Protein AF-A0A9P0AZZ6-F1 (afdb_monomer_lite)

Sequence (228 aa):
MTNKKIAKKKPLPCAICDKTLGKTKVKLQCLNCKKWAHKECTGAQSNWTCADCEKEVSTTEDDTDSENEAEDSSSSEPEATPKHKKSPRTHTKITLNDVMKKLEKIETKHDELLKKFQGILEENTKLRDEIKNLKTKQQKLEKQTVNSITESNKTKQEKLSNNIIVQGLENVNSTDYKKLITKIGDECNFRITESDIKEVHNIGKDASKMQLKVQFSTTEAKEFKGPD

Secondary structure (DSSP, 8-state):
--------PPPPBPTTT--B--TTS-EEE-TTT--EEETTTTTT-SS---HHHHHTTTTS-----------------------------------HHHHHHHHHHHHHHHHHHHHHHHHHHHHHHHHHHHHHHHHHHHHHHHHHHHHHHHHHHHHHHHHHTTEEEEEEE-----S-HHHHHHHHHHHTT----TTTEEEEEE----TTSEEEEEEES-SGGGS-----

pLDDT: mean 83.41, std 16.79, range [42.41, 98.56]

InterPro domains:
  IPR002219 Protein kinase C-like, phorbol ester/diacylglycerol-binding domain [PS50081] (1-50)
  IPR011011 Zinc finger, FYVE/PHD-type [SSF57903] (12-57)
  IPR013083 Zinc finger, RING/FYVE/PHD-type [G3DSA:3.30.40.10] (1-61)

Foldseek 3Di:
DDDPPDPDDDFAAAPQPRHGDDPPFDWDAAPPPRGIHGCVRQVVDPHDHDPVRVVVVPPPDDDDDDDDDDDDDDDDDDDDDDPPPPDPPDPPPCDPVNVVVVVVVVVVVVVVVVVVVVVVVVVVVVVVVVVVVVVVVVVVVVVVVVVVVVVVVVVVVVQCLQKDKDKQDAPDPDPCVLVVVCVVCVVVQQRADSQQWPDWDFPDPDNGMTIIITGGPDNCSPDRPDDD

Structure (mmCIF, N/CA/C/O backbone):
data_AF-A0A9P0AZZ6-F1
#
_entry.id   AF-A0A9P0AZZ6-F1
#
loop_
_atom_site.group_PDB
_atom_site.id
_atom_site.type_symbol
_atom_site.label_atom_id
_atom_site.label_alt_id
_atom_site.label_comp_id
_atom_site.label_asym_id
_atom_site.label_entity_id
_atom_site.label_seq_id
_atom_site.pdbx_PDB_ins_code
_atom_site.Cartn_x
_atom_site.Cartn_y
_atom_site.Cartn_z
_atom_site.occupancy
_atom_site.B_iso_or_equiv
_atom_site.auth_seq_id
_atom_site.auth_comp_id
_atom_site.auth_asym_id
_atom_site.auth_atom_id
_atom_site.pdbx_PDB_model_num
ATOM 1 N N . MET A 1 1 ? -23.213 37.259 4.413 1.00 42.91 1 MET A N 1
ATOM 2 C CA . MET A 1 1 ? -23.537 36.062 3.604 1.00 4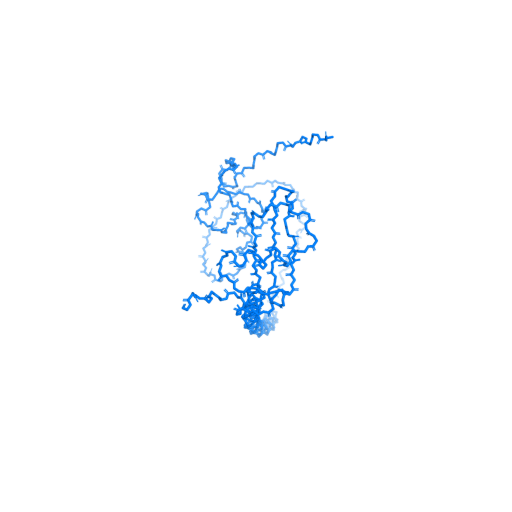2.91 1 MET A CA 1
ATOM 3 C C . MET A 1 1 ? -23.351 36.402 2.131 1.00 42.91 1 MET A C 1
ATOM 5 O O . MET A 1 1 ? -24.195 37.067 1.548 1.00 42.91 1 MET A O 1
ATOM 9 N N . THR A 1 2 ? -22.206 36.060 1.543 1.00 44.66 2 THR A N 1
ATOM 10 C CA . THR A 1 2 ? -21.890 36.376 0.142 1.00 44.66 2 THR A CA 1
ATOM 11 C C . THR A 1 2 ? -22.402 35.263 -0.775 1.00 44.66 2 THR A C 1
ATOM 13 O O . THR A 1 2 ? -21.857 34.162 -0.808 1.00 44.66 2 THR A O 1
ATOM 16 N N . ASN A 1 3 ? -23.465 35.552 -1.533 1.00 44.31 3 ASN A N 1
ATOM 17 C CA . ASN A 1 3 ? -23.987 34.677 -2.586 1.00 44.31 3 ASN A CA 1
ATOM 18 C C . ASN A 1 3 ? -22.959 34.561 -3.721 1.00 44.31 3 ASN A C 1
ATOM 20 O O . ASN A 1 3 ? -22.906 35.390 -4.632 1.00 44.31 3 ASN A O 1
ATOM 24 N N . LYS A 1 4 ? -22.117 33.525 -3.667 1.00 61.78 4 LYS A N 1
ATOM 25 C CA . LYS A 1 4 ? -21.191 33.178 -4.750 1.00 61.78 4 LYS A CA 1
ATOM 26 C C . LYS A 1 4 ? -22.010 32.717 -5.961 1.00 61.78 4 LYS A C 1
ATOM 28 O O . LYS A 1 4 ? -22.515 31.598 -5.989 1.00 61.78 4 LYS A O 1
ATOM 33 N N . LYS A 1 5 ? -22.143 33.582 -6.973 1.00 61.59 5 LYS A N 1
ATOM 34 C CA . LYS A 1 5 ? -22.674 33.217 -8.296 1.00 61.59 5 LYS A CA 1
ATOM 35 C C . LYS A 1 5 ? -21.774 32.131 -8.893 1.00 61.59 5 LYS A C 1
ATOM 37 O O . LYS A 1 5 ? -20.659 32.409 -9.325 1.00 61.59 5 LYS A O 1
ATOM 42 N N . ILE A 1 6 ? -22.243 30.886 -8.896 1.00 67.56 6 ILE A N 1
ATOM 43 C CA . ILE A 1 6 ? -21.543 29.774 -9.543 1.00 67.56 6 ILE A CA 1
ATOM 44 C C . ILE A 1 6 ? -21.665 29.985 -11.054 1.00 67.56 6 ILE A C 1
ATOM 46 O O . ILE A 1 6 ? -22.752 29.868 -11.622 1.00 67.56 6 ILE A O 1
ATOM 50 N N . ALA A 1 7 ? -20.553 30.325 -11.707 1.00 72.12 7 ALA A N 1
ATOM 51 C CA . ALA A 1 7 ? -20.493 30.435 -13.158 1.00 72.12 7 ALA A CA 1
ATOM 52 C C . ALA A 1 7 ? -20.929 29.103 -13.795 1.00 72.12 7 ALA A C 1
ATOM 54 O O . ALA A 1 7 ? -20.373 28.042 -13.494 1.00 72.12 7 ALA A O 1
ATOM 55 N N . LYS A 1 8 ? -21.941 29.150 -14.671 1.00 74.12 8 LYS A N 1
ATOM 56 C CA . LYS A 1 8 ? -22.404 27.984 -15.434 1.00 74.12 8 LYS A CA 1
ATOM 57 C C . LYS A 1 8 ? -21.272 27.540 -16.367 1.00 74.12 8 LYS A C 1
ATOM 59 O O . LYS A 1 8 ? -21.046 28.158 -17.403 1.00 74.12 8 LYS A O 1
ATOM 64 N N . LYS A 1 9 ? -20.540 26.487 -15.989 1.00 78.62 9 LYS A N 1
ATOM 65 C CA . LYS A 1 9 ? -19.526 25.869 -16.856 1.00 78.62 9 LYS A CA 1
ATOM 66 C C . LYS A 1 9 ? -20.202 25.383 -18.141 1.00 78.62 9 LYS A C 1
ATOM 68 O O . LYS A 1 9 ? -21.191 24.651 -18.070 1.00 78.62 9 LYS A O 1
ATOM 73 N N . LYS A 1 10 ? -19.679 25.811 -19.294 1.00 81.31 10 LYS A N 1
ATOM 74 C CA . LYS A 1 10 ? -20.139 25.347 -20.609 1.00 81.31 10 LYS A CA 1
ATOM 75 C C . LYS A 1 10 ? -19.936 23.824 -20.711 1.00 81.31 10 LYS A C 1
ATOM 77 O O . LYS A 1 10 ? -18.932 23.325 -20.195 1.00 81.31 10 LYS A O 1
ATOM 82 N N . PRO A 1 11 ? -20.880 23.080 -21.311 1.00 84.56 11 PRO A N 1
ATOM 83 C CA . PRO A 1 11 ? -20.727 21.643 -21.504 1.00 84.56 11 PRO A CA 1
ATOM 84 C C . PRO A 1 11 ? -19.530 21.360 -22.421 1.00 84.56 11 PRO A C 1
ATOM 86 O O . PRO A 1 11 ? -19.336 22.047 -23.419 1.00 84.56 11 PRO A O 1
ATOM 89 N N . LEU A 1 12 ? -18.724 20.362 -22.056 1.00 90.00 12 LEU A N 1
ATOM 90 C CA . LEU A 1 12 ? -17.554 19.943 -22.832 1.00 90.00 12 LEU A CA 1
ATOM 91 C C . LEU A 1 12 ? -17.997 19.031 -23.993 1.00 90.00 12 LEU A C 1
ATOM 93 O O . LEU A 1 12 ? -18.837 18.156 -23.755 1.00 90.00 12 LEU A O 1
ATOM 97 N N . PRO A 1 13 ? -17.469 19.201 -25.218 1.00 94.31 13 PRO A N 1
ATOM 98 C CA . PRO A 1 13 ? -17.736 18.292 -26.331 1.00 94.31 13 PRO A CA 1
ATOM 99 C C . PRO A 1 13 ? -16.951 16.978 -26.184 1.00 94.31 13 PRO A C 1
ATOM 101 O O . PRO A 1 13 ? -15.896 16.936 -25.548 1.00 94.31 13 PRO A O 1
ATOM 104 N N . CYS A 1 14 ? -17.481 15.897 -26.755 1.00 94.00 14 CYS A N 1
ATOM 105 C CA . CYS A 1 14 ? -16.785 14.621 -26.883 1.00 94.00 14 CYS A CA 1
ATOM 106 C C . CYS A 1 14 ? -15.769 14.687 -28.023 1.00 94.00 14 CYS A C 1
ATOM 108 O O . CYS A 1 14 ? -16.136 15.009 -29.141 1.00 94.00 14 CYS A O 1
ATOM 110 N N . ALA A 1 15 ? -14.530 14.275 -27.769 1.00 93.31 15 ALA A N 1
ATOM 111 C CA . ALA A 1 15 ? -13.453 14.297 -28.762 1.00 93.31 15 ALA A CA 1
ATOM 112 C C . ALA A 1 15 ? -13.574 13.272 -29.915 1.00 93.31 15 ALA A C 1
ATOM 114 O O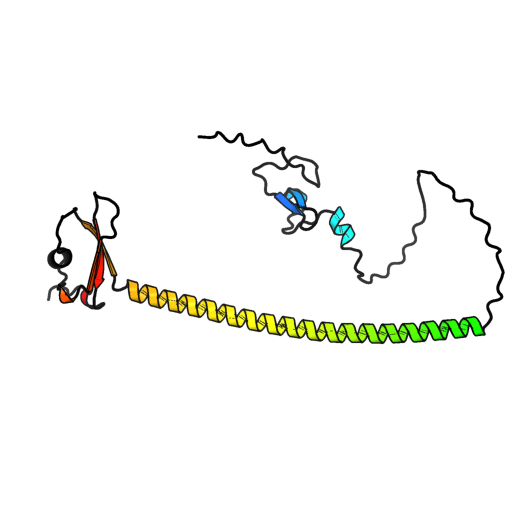 . ALA A 1 15 ? -12.667 13.203 -30.734 1.00 93.31 15 ALA A O 1
ATOM 115 N N . ILE A 1 16 ? -14.630 12.446 -29.947 1.00 92.88 16 ILE A N 1
ATOM 116 C CA . ILE A 1 16 ? -14.841 11.405 -30.975 1.00 92.88 16 ILE A CA 1
ATOM 117 C C . ILE A 1 16 ? -16.060 11.723 -31.846 1.00 92.88 16 ILE A C 1
ATOM 119 O O . ILE A 1 16 ? -16.018 11.539 -33.054 1.00 92.88 16 ILE A O 1
ATOM 123 N N . CYS A 1 17 ? -17.163 12.173 -31.238 1.00 94.12 17 CYS A N 1
ATOM 124 C CA . CYS A 1 17 ? -18.423 12.407 -31.951 1.00 94.12 17 CYS A CA 1
ATOM 125 C C . CYS A 1 17 ? -18.927 13.855 -31.879 1.00 94.12 17 CYS A C 1
ATOM 127 O O . CYS A 1 17 ? -20.057 14.112 -32.291 1.00 94.12 17 CYS A O 1
ATOM 129 N N . ASP A 1 18 ? -18.164 14.761 -31.258 1.00 91.75 18 ASP A N 1
ATOM 130 C CA . ASP A 1 18 ? -18.465 16.185 -31.026 1.00 91.75 18 ASP A CA 1
ATOM 131 C C . ASP A 1 18 ? -19.766 16.496 -30.262 1.00 91.75 18 ASP A C 1
ATOM 133 O O . ASP A 1 18 ? -20.052 17.646 -29.917 1.00 91.75 18 ASP A O 1
ATOM 137 N N . LYS A 1 19 ? -20.541 15.473 -29.881 1.00 93.38 19 LYS A N 1
ATOM 138 C CA . LYS A 1 19 ? -21.725 15.616 -29.027 1.00 93.38 19 LYS A CA 1
ATOM 139 C C . LYS A 1 19 ? -21.320 16.032 -27.615 1.00 93.38 19 LYS A C 1
ATOM 141 O O . LYS A 1 19 ? -20.281 15.634 -27.091 1.00 93.38 19 LYS A O 1
ATOM 146 N N . THR A 1 20 ? -22.180 16.796 -26.950 1.00 93.44 20 THR A N 1
ATOM 147 C CA . THR A 1 20 ? -21.919 17.289 -25.593 1.00 93.44 20 THR A CA 1
ATOM 148 C C . THR A 1 20 ? -21.886 16.163 -24.551 1.00 93.44 20 THR A C 1
ATOM 150 O O . THR A 1 20 ? -22.679 15.216 -24.559 1.00 93.44 20 THR A O 1
ATOM 153 N N . LEU A 1 21 ? -20.950 16.268 -23.607 1.00 91.81 21 LEU A N 1
ATOM 154 C CA . LEU A 1 21 ? -20.829 15.358 -22.473 1.00 91.81 21 LEU A CA 1
ATOM 155 C C . LEU A 1 21 ? -21.859 15.742 -21.405 1.00 91.81 21 LEU A C 1
ATOM 157 O O . LEU A 1 21 ? -21.720 16.746 -20.702 1.00 91.81 21 LEU A O 1
ATOM 161 N N . GLY A 1 22 ? -22.914 14.934 -21.292 1.00 86.12 22 GLY A N 1
ATOM 162 C CA . GLY A 1 22 ? -23.936 15.090 -20.258 1.00 86.12 22 GLY A CA 1
ATOM 163 C C . GLY A 1 22 ? -23.374 14.888 -18.846 1.00 86.12 22 GLY A C 1
ATOM 164 O O . GLY A 1 22 ? -22.406 14.158 -18.648 1.00 86.12 22 GLY A O 1
ATOM 165 N N . LYS A 1 23 ? -24.005 15.507 -17.838 1.00 81.12 23 LYS A N 1
ATOM 166 C CA . LYS A 1 23 ? -23.565 15.418 -16.429 1.00 81.12 23 LYS A CA 1
ATOM 167 C C . LYS A 1 23 ? -23.652 14.003 -15.843 1.00 81.12 23 LYS A C 1
ATOM 169 O O . LYS A 1 23 ? -22.920 13.704 -14.910 1.00 81.12 23 LYS A O 1
ATOM 174 N N . THR A 1 24 ? -24.548 13.170 -16.369 1.00 78.12 24 THR A N 1
ATOM 175 C CA . THR A 1 24 ? -24.885 11.839 -15.839 1.00 78.12 24 THR A CA 1
ATOM 176 C C . THR A 1 24 ? -24.239 10.684 -16.601 1.00 78.12 24 THR A C 1
ATOM 178 O O . THR A 1 24 ? -24.315 9.548 -16.146 1.00 78.12 24 THR A O 1
ATOM 181 N N . LYS A 1 25 ? -23.603 10.940 -17.752 1.00 81.12 25 LYS A N 1
ATOM 182 C CA . LYS A 1 25 ? -22.981 9.882 -18.558 1.00 81.12 25 LYS A CA 1
ATOM 183 C C . LYS A 1 25 ? -21.551 9.615 -18.096 1.00 81.12 25 LYS A C 1
ATOM 185 O O . LYS A 1 25 ? -20.800 10.548 -17.810 1.00 81.12 25 LYS A O 1
ATOM 190 N N . VAL A 1 26 ? -21.168 8.337 -18.071 1.00 85.88 26 VAL A N 1
ATOM 191 C CA . VAL A 1 26 ? -19.785 7.931 -17.797 1.00 85.88 26 VAL A CA 1
ATOM 192 C C . VAL A 1 26 ? -18.892 8.458 -18.917 1.00 85.88 26 VAL A C 1
ATOM 194 O O . VAL A 1 26 ? -19.120 8.197 -20.102 1.00 85.88 26 VAL A O 1
ATOM 197 N N . LYS A 1 27 ? -17.886 9.230 -18.524 1.00 90.56 27 LYS A N 1
ATOM 198 C CA . LYS A 1 27 ? -16.933 9.885 -19.413 1.00 90.56 27 LYS A CA 1
ATOM 199 C C . LYS A 1 27 ? -15.526 9.445 -19.050 1.00 90.56 27 LYS A C 1
ATOM 201 O O . LYS A 1 27 ? -15.215 9.291 -17.870 1.00 90.56 27 LYS A O 1
ATOM 206 N N . LEU A 1 28 ? -14.697 9.270 -20.065 1.00 91.81 28 LEU A N 1
ATOM 207 C CA . LEU A 1 28 ? -13.285 8.961 -19.916 1.00 91.81 28 LEU A CA 1
ATOM 208 C C . LEU A 1 28 ? -12.466 10.176 -20.324 1.00 91.81 28 LEU A C 1
ATOM 210 O O . LEU A 1 28 ? -12.878 10.961 -21.182 1.00 91.81 28 LEU A O 1
ATOM 214 N N . GLN A 1 29 ? -11.327 10.342 -19.667 1.00 93.25 29 GLN A N 1
ATOM 215 C CA . GLN A 1 29 ? -10.379 11.401 -19.959 1.00 93.25 29 GLN A CA 1
ATOM 216 C C . GLN A 1 29 ? -9.134 10.779 -20.583 1.00 93.25 29 GLN A C 1
ATOM 218 O O . GLN A 1 29 ? -8.584 9.837 -20.019 1.00 93.25 29 GLN A O 1
ATOM 223 N N . CYS A 1 30 ? -8.689 11.325 -21.715 1.00 92.50 30 CYS A N 1
ATOM 224 C CA . CYS A 1 30 ? -7.428 10.941 -22.334 1.00 92.50 30 CYS A CA 1
ATOM 225 C C . CYS A 1 30 ? -6.286 11.160 -21.335 1.00 92.50 30 CYS A C 1
ATOM 227 O O . CYS A 1 30 ? -6.161 12.249 -20.757 1.00 92.50 30 CYS A O 1
ATOM 229 N N . LEU A 1 31 ? -5.453 10.138 -21.141 1.00 90.19 31 LEU A N 1
ATOM 230 C CA . LEU A 1 31 ? -4.352 10.176 -20.177 1.00 90.19 31 LEU A CA 1
ATOM 231 C C . LEU A 1 31 ? -3.350 11.296 -20.492 1.00 90.19 31 LEU A C 1
ATOM 233 O O . LEU A 1 31 ? -2.915 11.991 -19.568 1.00 90.19 31 LEU A O 1
ATOM 237 N N . ASN A 1 32 ? -3.104 11.534 -21.783 1.00 91.88 32 ASN A N 1
ATOM 238 C CA . ASN A 1 32 ? -2.075 12.447 -22.275 1.00 91.88 32 ASN A CA 1
ATOM 239 C C . ASN A 1 32 ? -2.603 13.886 -22.405 1.00 91.88 32 ASN A C 1
ATOM 241 O O . ASN A 1 32 ? -2.198 14.769 -21.654 1.00 91.88 32 ASN A O 1
ATOM 245 N N . CYS A 1 33 ? -3.577 14.135 -23.289 1.00 92.25 33 CYS A N 1
ATOM 246 C CA . CYS A 1 33 ? -4.027 15.498 -23.614 1.00 92.25 33 CYS A CA 1
ATOM 247 C C . CYS A 1 33 ? -5.243 15.996 -22.814 1.00 92.25 33 CYS A C 1
ATOM 249 O O . CYS A 1 33 ? -5.750 17.089 -23.067 1.00 92.25 33 CYS A O 1
ATOM 251 N N . LYS A 1 34 ? -5.765 15.197 -21.873 1.00 92.19 34 LYS A N 1
ATOM 252 C CA . LYS A 1 34 ? -6.900 15.555 -20.999 1.00 92.19 34 LYS A CA 1
ATOM 253 C C . LYS A 1 34 ? -8.228 15.867 -21.711 1.00 92.19 34 LYS A C 1
ATOM 255 O O . LYS A 1 34 ? -9.175 16.282 -21.032 1.00 92.19 34 LYS A O 1
ATOM 260 N N . LYS A 1 35 ? -8.336 15.622 -23.027 1.00 93.50 35 LYS A N 1
ATOM 261 C CA . LYS A 1 35 ? -9.607 15.610 -23.780 1.00 93.50 35 LYS A CA 1
ATOM 262 C C . LYS A 1 35 ? -10.563 14.567 -23.183 1.00 93.50 35 LYS A C 1
ATOM 264 O O . LYS A 1 35 ? -10.120 13.596 -22.575 1.00 93.50 35 LYS A O 1
ATOM 269 N N . TRP A 1 36 ? -11.870 14.762 -23.346 1.00 94.31 36 TRP A N 1
ATOM 270 C CA . TRP A 1 36 ? -12.896 13.880 -22.778 1.00 94.31 36 TRP A CA 1
ATOM 271 C C . TRP A 1 36 ? -13.716 13.186 -23.873 1.00 94.31 36 TRP A C 1
ATOM 273 O O . TRP A 1 36 ? -14.024 13.795 -24.898 1.00 94.31 36 TRP A O 1
ATOM 283 N N . ALA A 1 37 ? -14.126 11.941 -23.634 1.00 94.38 37 ALA A N 1
ATOM 284 C CA . ALA A 1 37 ? -15.000 11.175 -24.523 1.00 94.38 37 ALA A CA 1
ATOM 285 C C . ALA A 1 37 ? -16.079 10.400 -23.746 1.00 94.38 37 ALA A C 1
ATOM 287 O O . ALA A 1 37 ? -15.930 10.131 -22.549 1.00 94.38 37 ALA A O 1
ATOM 288 N N . HIS A 1 38 ? -17.190 10.055 -24.407 1.00 94.19 38 HIS A N 1
ATOM 289 C CA . HIS A 1 38 ? -18.175 9.126 -23.840 1.00 94.19 38 HIS A CA 1
ATOM 290 C C . HIS A 1 38 ? -17.566 7.727 -23.764 1.00 94.19 38 HIS A C 1
ATOM 292 O O . HIS A 1 38 ? -16.934 7.295 -24.721 1.00 94.19 38 HIS A O 1
ATOM 298 N N . LYS A 1 39 ? -17.830 6.981 -22.686 1.00 91.75 39 LYS A N 1
ATOM 299 C CA . LYS A 1 39 ? -17.390 5.577 -22.562 1.00 91.75 39 LYS A CA 1
ATOM 300 C C . LYS A 1 39 ? -17.883 4.684 -23.717 1.00 91.75 39 LYS A C 1
ATOM 302 O O . LYS A 1 39 ? -17.220 3.726 -24.093 1.00 91.75 39 LYS A O 1
ATOM 307 N N . GLU A 1 40 ? -19.046 5.007 -24.283 1.00 91.69 40 GLU A N 1
ATOM 308 C CA . GLU A 1 40 ? -19.618 4.314 -25.448 1.00 91.69 40 GLU A CA 1
ATOM 309 C C . GLU A 1 40 ? -18.809 4.569 -26.730 1.00 91.69 40 GLU A C 1
ATOM 311 O O . GLU A 1 40 ? -18.667 3.673 -27.553 1.00 91.69 40 GLU A O 1
ATOM 316 N N . CYS A 1 41 ? -18.231 5.765 -26.883 1.00 92.00 41 CYS A N 1
ATOM 317 C CA . CYS A 1 41 ? -17.420 6.114 -28.050 1.00 92.00 41 CYS A CA 1
ATOM 318 C C . CYS A 1 41 ? -16.016 5.492 -28.015 1.00 92.00 41 CYS A C 1
ATOM 320 O O . CYS A 1 41 ? -15.356 5.460 -29.044 1.00 92.00 41 CYS A O 1
ATOM 322 N N . THR A 1 42 ? -15.550 5.012 -26.857 1.00 89.12 42 THR A N 1
ATOM 323 C CA . THR A 1 42 ? -14.196 4.458 -26.669 1.00 89.12 42 THR A CA 1
ATOM 324 C C . THR A 1 42 ? -14.149 2.926 -26.728 1.00 89.12 42 THR A C 1
ATOM 326 O O . THR A 1 42 ? -13.152 2.333 -26.326 1.00 89.12 42 THR A O 1
ATOM 329 N N . GLY A 1 43 ? -15.232 2.256 -27.144 1.00 83.81 43 GLY A N 1
ATOM 330 C CA . GLY A 1 43 ? -15.233 0.799 -27.340 1.00 83.81 43 GLY A CA 1
ATOM 331 C C . GLY A 1 43 ? -14.991 -0.026 -26.066 1.00 83.81 43 GLY A C 1
ATOM 332 O O . GLY A 1 43 ? -14.323 -1.051 -26.119 1.00 83.81 43 GLY A O 1
ATOM 333 N N . ALA A 1 44 ? -15.511 0.419 -24.914 1.00 74.94 44 ALA A N 1
ATOM 334 C CA . ALA A 1 44 ? -15.410 -0.259 -23.609 1.00 74.94 44 ALA A CA 1
ATOM 335 C C . ALA A 1 44 ? -14.006 -0.359 -22.972 1.00 74.94 44 ALA A C 1
ATOM 337 O O . ALA A 1 44 ? -13.863 -0.989 -21.921 1.00 74.94 44 ALA A O 1
ATOM 338 N N . GLN A 1 45 ? -12.994 0.319 -23.512 1.00 77.31 45 GLN A N 1
ATOM 339 C CA . GLN A 1 45 ? -11.685 0.412 -22.864 1.00 77.31 45 GLN A CA 1
ATOM 340 C C . GLN A 1 45 ? -11.768 1.194 -21.540 1.00 77.31 45 GLN A C 1
ATOM 342 O O . GLN A 1 45 ? -12.441 2.222 -21.447 1.00 77.31 45 GLN A O 1
ATOM 347 N N . SER A 1 46 ? -11.089 0.706 -20.498 1.00 80.25 46 SER A N 1
ATOM 348 C CA . SER A 1 46 ? -10.974 1.395 -19.202 1.00 80.25 46 SER A CA 1
ATOM 349 C C . SER A 1 46 ? -9.988 2.566 -19.248 1.00 80.25 46 SER A C 1
ATOM 351 O O . SER A 1 46 ? -10.196 3.565 -18.561 1.00 80.25 46 SER A O 1
ATOM 353 N N . ASN A 1 47 ? -8.967 2.460 -20.100 1.00 85.06 47 ASN A N 1
ATOM 354 C CA . ASN A 1 47 ? -7.942 3.469 -20.329 1.00 85.06 47 ASN A CA 1
ATOM 355 C C . ASN A 1 47 ? -8.023 3.911 -21.787 1.00 85.06 47 ASN A C 1
ATOM 357 O O . ASN A 1 47 ? -7.639 3.161 -22.676 1.00 85.06 47 ASN A O 1
ATOM 361 N N . TRP A 1 48 ? -8.557 5.106 -22.023 1.00 89.31 48 TRP A N 1
ATOM 362 C CA . TRP A 1 48 ? -8.685 5.658 -23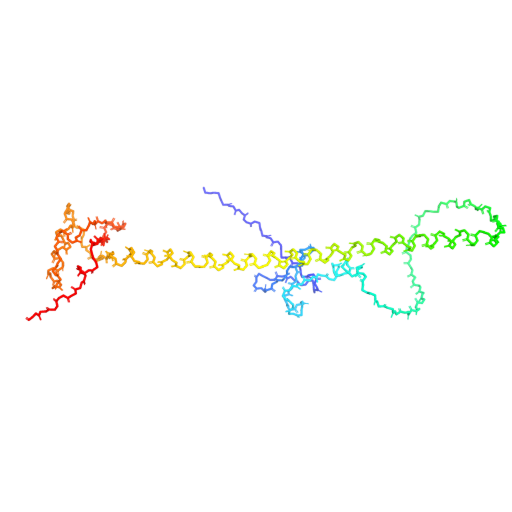.367 1.00 89.31 48 TRP A CA 1
ATOM 363 C C . TRP A 1 48 ? -7.580 6.683 -23.638 1.00 89.31 48 TRP A C 1
ATOM 365 O O . TRP A 1 48 ? -7.349 7.581 -22.822 1.00 89.31 48 TRP A O 1
ATOM 375 N N . THR A 1 49 ? -6.956 6.577 -24.808 1.00 89.44 49 THR A N 1
ATOM 376 C CA . THR A 1 49 ? -6.037 7.566 -25.380 1.00 89.44 49 THR A CA 1
ATOM 377 C C . THR A 1 49 ? -6.662 8.080 -26.677 1.00 89.44 49 THR A C 1
ATOM 379 O O . THR A 1 49 ? -7.293 7.326 -27.408 1.00 89.44 49 THR A O 1
ATOM 382 N N . CYS A 1 50 ? -6.588 9.385 -26.950 1.00 89.44 50 CYS A N 1
ATOM 383 C CA . CYS A 1 50 ? -7.153 9.909 -28.196 1.00 89.44 50 CYS A CA 1
ATOM 384 C C . CYS A 1 50 ? -6.238 9.601 -29.386 1.00 89.44 50 CYS A C 1
ATOM 386 O O . CYS A 1 50 ? -5.023 9.560 -29.215 1.00 89.44 50 CYS A O 1
ATOM 388 N N . ALA A 1 51 ? -6.811 9.510 -30.589 1.00 85.75 51 ALA A N 1
ATOM 389 C CA . ALA A 1 51 ? -6.079 9.195 -31.819 1.00 85.75 51 ALA A CA 1
ATOM 390 C C . ALA A 1 51 ? -4.850 10.096 -32.054 1.00 85.75 51 ALA A C 1
ATOM 392 O O . ALA A 1 51 ? -3.800 9.610 -32.458 1.00 85.75 51 ALA A O 1
ATOM 393 N N . ASP A 1 52 ? -4.948 11.393 -31.733 1.00 85.94 52 ASP A N 1
ATOM 394 C CA . ASP A 1 52 ? -3.812 12.325 -31.837 1.00 85.94 52 ASP A CA 1
ATOM 395 C C . ASP A 1 52 ? -2.632 11.903 -30.944 1.00 85.94 52 ASP A C 1
ATOM 397 O O . ASP A 1 52 ? -1.480 12.012 -31.338 1.00 85.94 52 ASP A O 1
ATOM 401 N N . CYS A 1 53 ? -2.924 11.392 -29.744 1.00 87.56 53 CYS A N 1
ATOM 402 C CA . CYS A 1 53 ? -1.919 10.965 -28.776 1.00 87.56 53 CYS A CA 1
ATOM 403 C C . CYS A 1 53 ? -1.439 9.530 -29.012 1.00 87.56 53 CYS A C 1
ATOM 405 O O . CYS A 1 53 ? -0.365 9.192 -28.539 1.00 87.56 53 CYS A O 1
ATOM 407 N N . GLU A 1 54 ? -2.209 8.682 -29.698 1.00 81.25 54 GLU A N 1
ATOM 408 C CA . GLU A 1 54 ? -1.753 7.341 -30.094 1.00 81.25 54 GLU A CA 1
ATOM 409 C C . GLU A 1 54 ? -0.704 7.420 -31.209 1.00 81.25 54 GLU A C 1
ATOM 411 O O . GLU A 1 54 ? 0.282 6.685 -31.181 1.00 81.25 54 GLU A O 1
ATOM 416 N N . LYS A 1 55 ? -0.852 8.376 -32.136 1.00 74.62 55 LYS A N 1
ATOM 417 C CA . LYS A 1 55 ? 0.119 8.610 -33.216 1.00 74.62 55 LYS A CA 1
ATOM 418 C C . LYS A 1 55 ? 1.502 9.028 -32.709 1.00 74.62 55 LYS A C 1
ATOM 420 O O . LYS A 1 55 ? 2.494 8.680 -33.335 1.00 74.62 55 LYS A O 1
ATOM 425 N N . GLU A 1 56 ? 1.577 9.723 -31.574 1.00 62.38 56 GLU A N 1
ATOM 426 C CA . GLU A 1 56 ? 2.853 10.150 -30.975 1.00 62.38 56 GLU A CA 1
ATOM 427 C C . GLU A 1 56 ? 3.576 9.034 -30.203 1.00 62.38 56 GLU A C 1
ATOM 429 O O . GLU A 1 56 ? 4.766 9.156 -29.930 1.00 62.38 56 GLU A O 1
ATOM 434 N N . VAL A 1 57 ? 2.885 7.944 -29.851 1.00 58.31 57 VAL A N 1
ATOM 435 C CA . VAL A 1 57 ? 3.485 6.811 -29.119 1.00 58.31 57 VAL A CA 1
ATOM 436 C C . VAL A 1 57 ? 3.941 5.702 -30.077 1.00 58.31 57 VAL A C 1
ATOM 438 O O . VAL A 1 57 ? 4.755 4.865 -29.707 1.00 58.31 57 VAL A O 1
ATOM 441 N N . SER A 1 58 ? 3.489 5.720 -31.334 1.00 51.16 58 SER A N 1
ATOM 442 C CA . SER A 1 58 ? 3.803 4.682 -32.326 1.00 51.16 58 SER A CA 1
ATOM 443 C C . SER A 1 58 ? 5.131 4.882 -33.078 1.00 51.16 58 SER A C 1
ATOM 445 O O . SER A 1 58 ? 5.352 4.217 -34.087 1.00 51.16 58 SER A O 1
ATOM 447 N N . THR A 1 59 ? 6.017 5.776 -32.624 1.00 48.72 59 THR A N 1
ATOM 448 C CA . THR A 1 59 ? 7.364 5.953 -33.210 1.00 48.72 59 THR A CA 1
ATOM 449 C C . THR A 1 59 ? 8.484 5.311 -32.392 1.00 48.72 59 THR A C 1
ATOM 451 O O . THR A 1 59 ? 9.652 5.525 -32.698 1.00 48.72 59 THR A O 1
ATOM 454 N N . THR A 1 60 ? 8.171 4.513 -31.370 1.00 50.16 60 THR A N 1
ATOM 455 C CA . THR A 1 60 ? 9.153 3.592 -30.780 1.00 50.16 60 THR A CA 1
ATOM 456 C C . THR A 1 60 ? 9.016 2.227 -31.442 1.00 50.16 60 THR A C 1
ATOM 458 O O . THR A 1 60 ? 8.253 1.391 -30.973 1.00 50.16 60 THR A O 1
ATOM 461 N N . GLU A 1 61 ? 9.695 2.102 -32.584 1.00 50.47 61 GLU A N 1
ATOM 462 C CA . GLU A 1 61 ? 10.412 0.916 -33.077 1.00 50.47 61 GLU A CA 1
ATOM 463 C C . GLU A 1 61 ? 9.927 -0.431 -32.509 1.00 50.47 61 GLU A C 1
ATOM 465 O O . GLU A 1 61 ? 10.439 -0.919 -31.503 1.00 50.47 61 GLU A O 1
ATOM 470 N N . ASP A 1 62 ? 8.951 -1.037 -33.187 1.00 48.66 62 ASP A N 1
ATOM 471 C CA . ASP A 1 62 ? 8.786 -2.490 -33.203 1.00 48.66 62 ASP A CA 1
ATOM 472 C C . ASP A 1 62 ? 9.047 -2.928 -34.649 1.00 48.66 62 ASP A C 1
ATOM 474 O O . ASP A 1 62 ? 8.326 -2.543 -35.576 1.00 48.66 62 ASP A O 1
ATOM 478 N N . ASP A 1 63 ? 10.165 -3.624 -34.836 1.00 52.06 63 ASP A N 1
ATOM 479 C CA . ASP A 1 63 ? 10.701 -4.106 -36.104 1.00 52.06 63 ASP A CA 1
ATOM 480 C C . ASP A 1 63 ? 9.667 -4.963 -36.847 1.00 52.06 63 ASP A C 1
ATOM 482 O O . ASP A 1 63 ? 9.546 -6.168 -36.625 1.00 52.06 63 ASP A O 1
ATOM 486 N N . THR A 1 64 ? 8.922 -4.357 -37.771 1.00 53.12 64 THR A N 1
ATOM 487 C CA . THR A 1 64 ? 8.159 -5.115 -38.766 1.00 53.12 64 THR A CA 1
ATOM 488 C C . THR A 1 64 ? 8.520 -4.654 -40.165 1.00 53.12 64 THR A C 1
ATOM 490 O O . THR A 1 64 ? 8.044 -3.646 -40.681 1.00 53.12 64 THR A O 1
ATOM 493 N N . ASP A 1 65 ? 9.409 -5.452 -40.742 1.00 54.06 65 ASP A N 1
ATOM 494 C CA . ASP A 1 65 ? 9.762 -5.540 -42.147 1.00 54.06 65 ASP A CA 1
ATOM 495 C C . ASP A 1 65 ? 8.484 -5.660 -42.998 1.00 54.06 65 ASP A C 1
ATOM 497 O O . ASP A 1 65 ? 7.758 -6.658 -42.959 1.00 54.06 65 ASP A O 1
ATOM 501 N N . SER A 1 66 ? 8.139 -4.595 -43.711 1.00 53.19 66 SER A N 1
ATOM 502 C CA . SER A 1 66 ? 7.141 -4.626 -44.777 1.00 53.19 66 SER A CA 1
ATOM 503 C C . SER A 1 66 ? 7.448 -3.511 -45.755 1.00 53.19 66 SER A C 1
ATOM 505 O O . SER A 1 66 ? 7.013 -2.368 -45.612 1.00 53.19 66 SER A O 1
ATOM 507 N N . GLU A 1 67 ? 8.225 -3.889 -46.763 1.00 59.09 67 GLU A N 1
ATOM 508 C CA . GLU A 1 67 ? 8.284 -3.209 -48.043 1.00 59.09 67 GLU A CA 1
ATOM 509 C C . GLU A 1 67 ? 6.857 -3.036 -48.572 1.00 59.09 67 GLU A C 1
ATOM 511 O O . GLU A 1 67 ? 6.167 -4.004 -48.891 1.00 59.09 67 GLU A O 1
ATOM 516 N N . ASN A 1 68 ? 6.395 -1.794 -48.656 1.00 45.59 68 ASN A N 1
ATOM 517 C CA . ASN A 1 68 ? 5.298 -1.465 -49.545 1.00 45.59 68 ASN A CA 1
ATOM 518 C C . ASN A 1 68 ? 5.579 -0.106 -50.170 1.00 45.59 68 ASN A C 1
ATOM 520 O O . ASN A 1 68 ? 5.493 0.943 -49.529 1.00 45.59 68 ASN A O 1
ATOM 524 N N . GLU A 1 69 ? 5.948 -0.167 -51.443 1.00 58.59 69 GLU A N 1
ATOM 525 C CA . GLU A 1 69 ? 5.899 0.962 -52.347 1.00 58.59 69 GLU A CA 1
ATOM 526 C C . GLU A 1 69 ? 4.448 1.432 -52.481 1.00 58.59 69 GLU A C 1
ATOM 528 O O . GLU A 1 69 ? 3.549 0.653 -52.797 1.00 58.59 69 GLU A O 1
ATOM 533 N N . ALA A 1 70 ? 4.218 2.722 -52.268 1.00 44.50 70 ALA A N 1
ATOM 534 C CA . ALA A 1 70 ? 3.079 3.407 -52.850 1.00 44.50 70 ALA A CA 1
ATOM 535 C C . ALA A 1 70 ? 3.483 4.852 -53.117 1.00 44.50 70 ALA A C 1
ATOM 537 O O . ALA A 1 70 ? 3.719 5.649 -52.206 1.00 44.50 70 ALA A O 1
ATOM 538 N N . GLU A 1 71 ? 3.614 5.130 -54.406 1.00 53.22 71 GLU A N 1
ATOM 539 C CA . GLU A 1 71 ? 3.817 6.446 -54.965 1.00 53.22 71 GLU A CA 1
ATOM 540 C C . GLU A 1 71 ? 2.626 7.390 -54.711 1.00 53.22 71 GLU A C 1
ATOM 542 O O . GLU A 1 71 ? 1.471 6.985 -54.605 1.00 53.22 71 GLU A O 1
ATOM 547 N N . ASP A 1 72 ? 2.985 8.670 -54.762 1.00 43.16 72 ASP A N 1
ATOM 548 C CA . ASP A 1 72 ? 2.292 9.756 -55.456 1.00 43.16 72 ASP A CA 1
ATOM 549 C C . ASP A 1 72 ? 1.220 10.610 -54.744 1.00 43.16 72 ASP A C 1
ATOM 551 O O . ASP A 1 72 ? 0.169 10.155 -54.304 1.00 43.16 72 ASP A O 1
ATOM 555 N N . SER A 1 73 ? 1.505 11.920 -54.836 1.00 45.81 73 SER A N 1
ATOM 556 C CA . SER A 1 73 ? 0.598 13.068 -54.970 1.00 45.81 73 SER A CA 1
ATOM 557 C C . SER A 1 73 ? -0.323 13.434 -53.800 1.00 45.81 73 SER A C 1
ATOM 559 O O . SER A 1 73 ? -0.953 12.607 -53.168 1.00 45.81 73 SER A O 1
ATOM 561 N N . SER A 1 74 ? -0.584 14.699 -53.472 1.00 43.59 74 SER A N 1
ATOM 562 C CA . SER A 1 74 ? -0.195 16.015 -53.987 1.00 43.59 74 SER A CA 1
ATOM 563 C C . SER A 1 74 ? -0.912 17.047 -53.095 1.00 43.59 74 SER A C 1
ATOM 565 O O . SER A 1 74 ? -1.961 16.742 -52.527 1.00 43.59 74 SER A O 1
ATOM 567 N N . SER A 1 75 ? -0.391 18.279 -53.068 1.00 42.41 75 SER A N 1
ATOM 568 C CA . SER A 1 75 ? -1.151 19.545 -53.021 1.00 42.41 75 SER A CA 1
ATOM 569 C C . SER A 1 75 ? -0.857 20.491 -51.841 1.00 42.41 75 SER A C 1
ATOM 571 O O . SER A 1 75 ? -1.426 20.366 -50.762 1.00 42.41 75 SER A O 1
ATOM 573 N N . SER A 1 76 ? -0.012 21.483 -52.178 1.00 44.75 76 SER A N 1
ATOM 574 C CA . SER A 1 76 ? -0.200 22.950 -52.036 1.00 44.75 76 SER A CA 1
ATOM 575 C C . SER A 1 76 ? -0.224 23.547 -50.617 1.00 44.75 76 SER A C 1
ATOM 577 O O . SER A 1 76 ? -1.008 23.135 -49.780 1.00 44.75 76 SER A O 1
ATOM 579 N N . GLU A 1 77 ? 0.603 24.539 -50.257 1.00 47.50 77 GLU A N 1
ATOM 580 C CA . GLU A 1 77 ? 0.646 25.914 -50.801 1.00 47.50 77 GLU A CA 1
ATOM 581 C C . GLU A 1 77 ? 1.958 26.680 -50.407 1.00 47.50 77 GLU A C 1
ATOM 583 O O . GLU A 1 77 ? 2.804 26.100 -49.723 1.00 47.50 77 GLU A O 1
ATOM 588 N N . PRO A 1 78 ? 2.204 27.924 -50.895 1.00 62.56 78 PRO A N 1
ATOM 589 C CA . PRO A 1 78 ? 3.514 28.367 -51.392 1.00 62.56 78 PRO A CA 1
ATOM 590 C C . PRO A 1 78 ? 4.273 29.389 -50.509 1.00 62.56 78 PRO A C 1
ATOM 592 O O . PRO A 1 78 ? 3.822 29.787 -49.446 1.00 62.56 78 PRO A O 1
ATOM 595 N N . GLU A 1 79 ? 5.413 29.845 -51.053 1.00 46.16 79 GLU A N 1
ATOM 596 C CA . GLU A 1 79 ? 6.213 31.039 -50.700 1.00 46.16 79 GLU A CA 1
ATOM 597 C C . GLU A 1 79 ? 7.408 30.867 -49.747 1.00 46.16 79 GLU A C 1
ATOM 599 O O . GLU A 1 79 ? 7.326 30.993 -48.533 1.00 46.16 79 GLU A O 1
ATOM 604 N N . ALA A 1 80 ? 8.592 30.693 -50.343 1.00 47.19 80 ALA A N 1
ATOM 605 C CA . ALA A 1 80 ? 9.605 31.754 -50.457 1.00 47.19 80 ALA A CA 1
ATOM 606 C C . ALA A 1 80 ? 10.890 31.128 -51.010 1.00 47.19 80 ALA A C 1
ATOM 608 O O . ALA A 1 80 ? 11.638 30.467 -50.298 1.00 47.19 80 ALA A O 1
ATOM 609 N N . THR A 1 81 ? 11.154 31.315 -52.302 1.00 57.22 81 THR A N 1
ATOM 610 C CA . THR A 1 81 ? 12.365 30.821 -52.970 1.00 57.22 81 THR A CA 1
ATOM 611 C C . THR A 1 81 ? 13.635 31.459 -52.388 1.00 57.22 81 THR A C 1
ATOM 613 O O . THR A 1 81 ? 13.844 32.660 -52.597 1.00 57.22 81 THR A O 1
ATOM 616 N N . PRO A 1 82 ? 14.569 30.698 -51.785 1.00 55.69 82 PRO A N 1
ATOM 617 C CA . PRO A 1 82 ? 15.957 31.115 -51.710 1.00 55.69 82 PRO A CA 1
ATOM 618 C C . PRO A 1 82 ? 16.591 30.787 -53.064 1.00 55.69 82 PRO A C 1
ATOM 620 O O . PRO A 1 82 ? 16.523 29.657 -53.548 1.00 55.69 82 PRO A O 1
ATOM 623 N N . LYS A 1 83 ? 17.210 31.778 -53.708 1.00 55.84 83 LYS A N 1
ATOM 624 C CA . LYS A 1 83 ? 17.987 31.589 -54.939 1.00 55.84 83 LYS A CA 1
ATOM 625 C C . LYS A 1 83 ? 19.062 30.518 -54.700 1.00 55.84 83 LYS A C 1
ATOM 627 O O . LYS A 1 83 ? 20.117 30.817 -54.142 1.00 55.84 83 LYS A O 1
ATOM 632 N N . HIS A 1 84 ? 18.804 29.279 -55.122 1.00 52.75 84 HIS A N 1
ATOM 633 C CA . HIS A 1 84 ? 19.792 28.207 -55.117 1.00 52.75 84 HIS A CA 1
ATOM 634 C C . HIS A 1 84 ? 20.937 28.596 -56.055 1.00 52.75 84 HIS A C 1
ATOM 636 O O . HIS A 1 84 ? 20.844 28.491 -57.279 1.00 52.75 84 HIS A O 1
ATOM 642 N N . LYS A 1 85 ? 22.045 29.056 -55.464 1.00 55.12 85 LYS A N 1
ATOM 643 C CA . LYS A 1 85 ? 23.349 29.051 -56.122 1.00 55.12 85 LYS A CA 1
ATOM 644 C C . LYS A 1 85 ? 23.613 27.611 -56.554 1.00 55.12 85 LYS A C 1
ATOM 646 O O . LYS A 1 85 ? 23.734 26.728 -55.708 1.00 55.12 85 LYS A O 1
ATOM 651 N N . LYS A 1 86 ? 23.659 27.381 -57.868 1.00 52.16 86 LYS A N 1
ATOM 652 C CA . LYS A 1 86 ? 24.078 26.112 -58.466 1.00 52.16 86 LYS A CA 1
ATOM 653 C C . LYS A 1 86 ? 25.459 25.772 -57.906 1.00 52.16 86 LYS A C 1
ATOM 655 O O . LYS A 1 86 ? 26.448 26.406 -58.265 1.00 52.16 86 LYS A O 1
ATOM 660 N N . SER A 1 87 ? 25.490 24.824 -56.974 1.00 55.03 87 SER A N 1
ATOM 661 C CA . SER A 1 87 ? 26.723 24.221 -56.481 1.00 55.03 87 SER A CA 1
ATOM 662 C C . SER A 1 87 ? 27.473 23.631 -57.684 1.00 55.03 87 SER A C 1
ATOM 664 O O . SER A 1 87 ? 26.846 22.925 -58.483 1.00 55.03 87 SER A O 1
ATOM 666 N N . PRO A 1 88 ? 28.771 23.926 -57.872 1.00 53.53 88 PRO A N 1
ATOM 667 C CA . PRO A 1 88 ? 29.561 23.305 -58.922 1.00 53.53 88 PRO A CA 1
ATOM 668 C C . PRO A 1 88 ? 29.587 21.798 -58.672 1.00 53.53 88 PRO A C 1
ATOM 670 O O . PRO A 1 88 ? 30.104 21.334 -57.657 1.00 53.53 88 PRO A O 1
ATOM 673 N N . ARG A 1 89 ? 29.013 21.027 -59.598 1.00 56.16 89 ARG A N 1
ATOM 674 C CA . ARG A 1 89 ? 29.063 19.565 -59.583 1.00 56.16 89 ARG A CA 1
ATOM 675 C C . ARG A 1 89 ? 30.483 19.144 -59.964 1.00 56.16 89 ARG A C 1
ATOM 677 O O . ARG A 1 89 ? 30.775 18.843 -61.117 1.00 56.16 89 ARG A O 1
ATOM 684 N N . THR A 1 90 ? 31.399 19.200 -59.004 1.00 55.28 90 THR A N 1
ATOM 685 C CA . THR A 1 90 ? 32.716 18.590 -59.145 1.00 55.28 90 THR A CA 1
ATOM 686 C C . THR A 1 90 ? 32.513 17.082 -59.073 1.00 55.28 90 THR A C 1
ATOM 688 O O . THR A 1 90 ? 32.168 16.523 -58.036 1.00 55.28 90 THR A O 1
ATOM 691 N N . HIS A 1 91 ? 32.664 16.405 -60.209 1.00 56.56 91 HIS A N 1
ATOM 692 C CA . HIS A 1 91 ? 32.747 14.950 -60.255 1.00 56.56 91 HIS A CA 1
ATOM 693 C C . HIS A 1 91 ? 34.084 14.529 -59.631 1.00 56.56 91 HIS A C 1
ATOM 695 O O . HIS A 1 91 ? 35.069 14.291 -60.330 1.00 56.56 91 HIS A O 1
ATOM 701 N N . THR A 1 92 ? 34.152 14.493 -58.302 1.00 67.38 92 THR A N 1
ATOM 702 C CA . THR A 1 92 ? 35.252 13.857 -57.583 1.00 67.38 92 THR A CA 1
ATOM 703 C C . THR A 1 92 ? 35.223 12.374 -57.930 1.00 67.38 92 THR A C 1
ATOM 705 O O . THR A 1 92 ? 34.281 11.661 -57.589 1.00 67.38 92 THR A O 1
ATOM 708 N N . LYS A 1 93 ? 36.236 11.910 -58.667 1.00 81.06 93 LYS A N 1
ATOM 709 C CA . LYS A 1 93 ? 36.440 10.485 -58.935 1.00 81.06 93 LYS A CA 1
ATOM 710 C C . LYS A 1 93 ? 36.628 9.785 -57.588 1.00 81.06 93 LYS A C 1
ATOM 712 O O . LYS A 1 93 ? 37.669 9.953 -56.963 1.00 81.06 93 LYS A O 1
ATOM 717 N N . ILE A 1 94 ? 35.608 9.059 -57.131 1.00 84.44 94 ILE A N 1
ATOM 718 C CA . ILE A 1 94 ? 35.687 8.220 -55.932 1.00 84.44 94 ILE A CA 1
ATOM 719 C C . ILE A 1 94 ? 36.693 7.115 -56.233 1.00 84.44 94 ILE A C 1
ATOM 721 O O . ILE A 1 94 ? 36.520 6.358 -57.189 1.00 84.44 94 ILE A O 1
ATOM 725 N N . THR A 1 95 ? 37.760 7.045 -55.449 1.00 92.12 95 THR A N 1
ATOM 726 C CA . THR A 1 95 ? 38.770 5.998 -55.592 1.00 92.12 95 THR A CA 1
ATOM 727 C C . THR A 1 95 ? 38.392 4.778 -54.754 1.00 92.12 95 THR A C 1
ATOM 729 O O . THR A 1 95 ? 37.658 4.885 -53.771 1.00 92.12 95 THR A O 1
ATOM 732 N N . LEU A 1 96 ? 38.925 3.604 -55.101 1.00 91.31 96 LEU A N 1
ATOM 733 C CA . LEU A 1 96 ? 38.768 2.392 -54.288 1.00 91.31 96 LEU A CA 1
ATOM 734 C C . LEU A 1 96 ? 39.234 2.613 -52.834 1.00 91.31 96 LEU A C 1
ATOM 736 O O . LEU A 1 96 ? 38.588 2.150 -51.900 1.00 91.31 96 LEU A O 1
ATOM 740 N N . ASN A 1 97 ? 40.295 3.402 -52.635 1.00 94.50 97 ASN A N 1
ATOM 741 C CA . ASN A 1 97 ? 40.786 3.778 -51.306 1.00 94.50 97 ASN A CA 1
ATOM 742 C C . ASN A 1 97 ? 39.759 4.586 -50.498 1.00 94.50 97 ASN A C 1
ATOM 744 O O . ASN A 1 97 ? 39.687 4.431 -49.280 1.00 94.50 97 ASN A O 1
ATOM 748 N N . ASP A 1 98 ? 38.951 5.428 -51.148 1.00 93.06 98 ASP A N 1
ATOM 749 C CA . ASP A 1 98 ? 37.880 6.168 -50.472 1.00 93.06 98 ASP A CA 1
ATOM 750 C C . ASP A 1 98 ? 36.757 5.236 -50.014 1.00 93.06 98 ASP A C 1
ATOM 752 O O . ASP A 1 98 ? 36.162 5.461 -48.959 1.00 93.06 98 ASP A O 1
ATOM 756 N N . VAL A 1 99 ? 36.479 4.181 -50.786 1.00 94.19 99 VAL A N 1
ATOM 757 C CA . VAL A 1 99 ? 35.515 3.140 -50.412 1.00 94.19 99 VAL A CA 1
ATOM 758 C C . VAL A 1 99 ? 36.045 2.328 -49.233 1.00 94.19 99 VAL A C 1
ATOM 760 O O . VAL A 1 99 ? 35.334 2.201 -48.241 1.00 94.19 99 VAL A O 1
ATOM 763 N N . MET A 1 100 ? 37.299 1.866 -49.277 1.00 95.81 100 MET A N 1
ATOM 764 C CA . MET A 1 100 ? 37.909 1.108 -48.173 1.00 95.81 100 MET A CA 1
ATOM 765 C C . MET A 1 100 ? 37.918 1.907 -46.864 1.00 95.81 100 MET A C 1
ATOM 767 O O . MET A 1 100 ? 37.427 1.424 -45.850 1.00 95.81 100 MET A O 1
ATOM 771 N N . LYS A 1 101 ? 38.322 3.185 -46.897 1.00 96.44 101 LYS A N 1
ATOM 772 C CA . LYS A 1 101 ? 38.265 4.067 -45.715 1.00 96.44 101 LYS A CA 1
ATOM 773 C C . LYS A 1 101 ? 36.849 4.276 -45.178 1.00 96.44 101 LYS A C 1
ATOM 775 O O . LYS A 1 101 ? 36.668 4.542 -43.992 1.00 96.44 101 LYS A O 1
ATOM 780 N N . LYS A 1 102 ? 35.830 4.256 -46.042 1.00 95.88 102 LYS A N 1
ATOM 781 C CA . LYS A 1 102 ? 34.430 4.330 -45.602 1.00 95.88 102 LYS A CA 1
ATOM 782 C C . LYS A 1 102 ? 33.984 3.019 -44.964 1.00 95.88 102 LYS A C 1
ATOM 784 O O . LYS A 1 102 ? 33.306 3.089 -43.948 1.00 95.88 102 LYS A O 1
ATOM 789 N N . LEU A 1 103 ? 34.381 1.874 -45.518 1.00 96.62 103 LEU A N 1
ATOM 790 C CA . LEU A 1 103 ? 34.097 0.559 -44.941 1.00 96.62 103 LEU A CA 1
ATOM 791 C C . LEU A 1 103 ? 34.724 0.418 -43.549 1.00 96.62 103 LEU A C 1
ATOM 793 O O . LEU A 1 103 ? 33.997 0.120 -42.611 1.00 96.62 103 LEU A O 1
ATOM 797 N N . GLU A 1 104 ? 35.995 0.788 -43.374 1.00 97.25 104 GLU A N 1
ATOM 798 C CA . GLU A 1 104 ? 36.666 0.802 -42.058 1.00 97.25 104 GLU A CA 1
ATOM 799 C C . GLU A 1 104 ? 35.933 1.688 -41.033 1.00 97.25 104 GLU A C 1
ATOM 801 O O . GLU A 1 104 ? 35.786 1.342 -39.859 1.00 97.25 104 GLU A O 1
ATOM 806 N N . LYS A 1 105 ? 35.420 2.847 -41.475 1.00 97.31 105 LYS A N 1
ATOM 807 C CA . LYS A 1 105 ? 34.616 3.737 -40.622 1.00 97.31 105 LYS A CA 1
ATOM 808 C C . LYS A 1 105 ? 33.265 3.132 -40.257 1.00 97.31 105 LYS A C 1
ATOM 810 O O . LYS A 1 105 ? 32.769 3.404 -39.167 1.00 97.31 105 LYS A O 1
ATOM 815 N N . ILE A 1 106 ? 32.640 2.395 -41.173 1.00 97.00 106 ILE A N 1
ATOM 816 C CA . ILE A 1 106 ? 31.370 1.708 -40.917 1.00 97.00 106 ILE A CA 1
ATOM 817 C C . ILE A 1 106 ? 31.602 0.571 -39.924 1.00 97.00 106 ILE A C 1
ATOM 819 O O . ILE A 1 106 ? 30.863 0.486 -38.951 1.00 97.00 106 ILE A O 1
ATOM 823 N N . GLU A 1 107 ? 32.652 -0.224 -40.114 1.00 97.50 107 GLU A N 1
ATOM 824 C CA . GLU A 1 107 ? 33.036 -1.322 -39.223 1.00 97.50 107 GLU A CA 1
ATOM 825 C C . GLU A 1 107 ? 33.310 -0.819 -37.801 1.00 97.50 107 GLU A C 1
ATOM 827 O O . GLU A 1 107 ? 32.669 -1.265 -36.853 1.00 97.50 107 GLU A O 1
ATOM 832 N N . THR A 1 108 ? 34.129 0.229 -37.655 1.00 98.19 108 THR A N 1
ATOM 833 C CA . THR A 1 108 ? 34.387 0.849 -36.341 1.00 98.19 108 THR A CA 1
ATOM 834 C C . THR A 1 108 ? 33.095 1.322 -35.662 1.00 98.19 108 THR A C 1
ATOM 836 O O . THR A 1 108 ? 32.889 1.094 -34.471 1.00 98.19 108 THR A O 1
ATOM 839 N N . LYS A 1 109 ? 32.195 1.974 -36.411 1.00 97.38 109 LYS A N 1
ATOM 840 C CA . LYS A 1 109 ? 30.907 2.437 -35.868 1.00 97.38 109 LYS A CA 1
ATOM 841 C C . LYS A 1 109 ? 29.991 1.281 -35.480 1.00 97.38 109 LYS A C 1
ATOM 843 O O . LYS A 1 109 ? 29.273 1.390 -34.490 1.00 97.38 109 LYS A O 1
ATOM 848 N N . HIS A 1 110 ? 29.990 0.210 -36.264 1.00 97.69 110 HIS A N 1
ATOM 849 C CA . HIS A 1 110 ? 29.215 -0.988 -35.984 1.00 97.69 110 HIS A CA 1
ATOM 850 C C . HIS A 1 110 ? 29.688 -1.643 -34.680 1.00 97.69 110 HIS A C 1
ATOM 852 O O . HIS A 1 110 ? 28.872 -1.916 -33.802 1.00 97.69 110 HIS A O 1
ATOM 858 N N . ASP A 1 111 ? 30.999 -1.772 -34.484 1.00 98.06 111 ASP A N 1
ATOM 859 C CA . ASP A 1 111 ? 31.573 -2.308 -33.247 1.00 98.06 111 ASP A CA 1
ATOM 860 C C . ASP A 1 111 ? 31.262 -1.438 -32.022 1.00 98.06 111 ASP A C 1
ATOM 862 O O . ASP A 1 111 ? 30.956 -1.947 -30.940 1.00 98.06 111 ASP A O 1
ATOM 866 N N . GLU A 1 112 ? 31.307 -0.111 -32.169 1.00 98.19 112 GLU A N 1
ATOM 867 C CA . GLU A 1 112 ? 30.887 0.817 -31.115 1.00 98.19 112 GLU A CA 1
ATOM 868 C C . GLU A 1 112 ? 29.403 0.658 -30.760 1.00 98.19 112 GLU A C 1
ATOM 870 O O . GLU A 1 112 ? 29.045 0.695 -29.578 1.00 98.19 112 GLU A O 1
ATOM 875 N N . LEU A 1 113 ? 28.535 0.481 -31.760 1.00 97.94 113 LEU A N 1
ATOM 876 C CA . LEU A 1 113 ? 27.104 0.253 -31.556 1.00 97.94 113 LEU A CA 1
ATOM 877 C C . LEU A 1 113 ? 26.843 -1.079 -30.852 1.00 97.94 113 LEU A C 1
ATOM 879 O O . LEU A 1 113 ? 26.073 -1.099 -29.893 1.00 97.94 113 LEU A O 1
ATOM 883 N N . LEU A 1 114 ? 27.528 -2.156 -31.242 1.00 98.00 114 LEU A N 1
ATOM 884 C CA . LEU A 1 114 ? 27.422 -3.453 -30.570 1.00 98.00 114 LEU A CA 1
ATOM 885 C C . LEU A 1 114 ? 27.836 -3.369 -29.098 1.00 98.00 114 LEU A C 1
ATOM 887 O O . LEU A 1 114 ? 27.121 -3.868 -28.229 1.00 98.00 114 LEU A O 1
ATOM 891 N N . LYS A 1 115 ? 28.939 -2.673 -28.793 1.00 98.56 115 LYS A N 1
ATOM 892 C CA . LYS A 1 115 ? 29.373 -2.445 -27.403 1.00 98.56 115 LYS A CA 1
ATOM 893 C C . LYS A 1 115 ? 28.331 -1.671 -26.597 1.00 98.56 115 LYS A C 1
ATOM 895 O O . LYS A 1 115 ? 28.059 -2.026 -25.452 1.00 98.56 115 LYS A O 1
ATOM 900 N N . LYS A 1 116 ? 27.728 -0.630 -27.180 1.00 98.25 116 LYS A N 1
ATOM 901 C CA . LYS A 1 116 ? 26.650 0.134 -26.527 1.00 98.25 116 LYS A CA 1
ATOM 902 C C . LYS A 1 116 ? 25.416 -0.727 -26.289 1.00 98.25 116 LYS A C 1
ATOM 904 O O . LYS A 1 116 ? 24.868 -0.699 -25.193 1.00 98.25 116 LYS A O 1
ATOM 909 N N . PHE A 1 117 ? 25.008 -1.507 -27.286 1.00 97.81 117 PHE A N 1
ATOM 910 C CA . PHE A 1 117 ? 23.863 -2.405 -27.182 1.00 97.81 117 PHE A CA 1
ATOM 911 C C . PHE A 1 117 ? 24.067 -3.450 -26.081 1.00 97.81 117 PHE A C 1
ATOM 913 O O . PHE A 1 117 ? 23.196 -3.630 -25.232 1.00 97.81 117 PHE A O 1
ATOM 920 N N . GLN A 1 118 ? 25.250 -4.064 -26.018 1.00 98.31 118 GLN A N 1
ATOM 921 C CA . GLN A 1 118 ? 25.603 -4.989 -24.944 1.00 98.31 118 GLN A CA 1
ATOM 922 C C . GLN A 1 118 ? 25.556 -4.314 -23.564 1.00 98.31 118 GLN A C 1
ATOM 924 O O . GLN A 1 118 ? 24.979 -4.874 -22.633 1.00 98.31 118 GLN A O 1
ATOM 929 N N . GLY A 1 119 ? 26.075 -3.087 -23.440 1.00 98.25 119 GLY A N 1
ATOM 930 C CA . GLY A 1 119 ? 25.983 -2.309 -22.201 1.00 98.25 119 GLY A CA 1
ATOM 931 C C . GLY A 1 119 ? 24.536 -2.051 -21.760 1.00 98.25 119 GLY A C 1
ATOM 932 O O . GLY A 1 119 ? 24.205 -2.235 -20.589 1.00 98.25 119 GLY A O 1
ATOM 933 N N . ILE A 1 120 ? 23.652 -1.710 -22.702 1.00 98.12 120 ILE A N 1
ATOM 934 C CA . ILE A 1 120 ? 22.216 -1.511 -22.443 1.00 98.12 120 ILE A CA 1
ATOM 935 C C . ILE A 1 120 ? 21.545 -2.818 -21.992 1.00 98.12 120 ILE A C 1
ATOM 937 O O . ILE A 1 120 ? 20.696 -2.800 -21.100 1.00 98.12 120 ILE A O 1
ATOM 941 N N . LEU A 1 121 ? 21.911 -3.969 -22.566 1.00 97.88 121 LEU A N 1
ATOM 942 C CA . LEU A 1 121 ? 21.379 -5.271 -22.143 1.00 97.88 121 LEU A CA 1
ATOM 943 C C . LEU A 1 121 ? 21.782 -5.626 -20.706 1.00 97.88 121 LEU A C 1
ATOM 945 O O . LEU A 1 121 ? 20.951 -6.109 -19.928 1.00 97.88 121 LEU A O 1
ATOM 949 N N . GLU A 1 122 ? 23.035 -5.370 -20.336 1.00 98.56 122 GLU A N 1
ATOM 950 C CA . GLU A 1 122 ? 23.525 -5.584 -18.973 1.00 98.56 122 GLU A CA 1
ATOM 951 C C . GLU A 1 122 ? 22.818 -4.665 -17.970 1.00 98.56 122 GLU A C 1
ATOM 953 O O . GLU A 1 122 ? 22.386 -5.121 -16.908 1.00 98.56 122 GLU A O 1
ATOM 958 N N . GLU A 1 123 ? 22.647 -3.386 -18.308 1.00 98.50 123 GLU A N 1
ATOM 959 C CA . GLU A 1 123 ? 21.918 -2.422 -17.482 1.00 98.50 123 GLU A CA 1
ATOM 960 C C . GLU A 1 123 ? 20.444 -2.814 -17.315 1.00 98.50 123 GLU A C 1
ATOM 962 O O . GLU A 1 123 ? 19.942 -2.876 -16.192 1.00 98.50 123 GLU A O 1
ATOM 967 N N . ASN A 1 124 ? 19.766 -3.192 -18.400 1.00 96.31 124 ASN A N 1
ATOM 968 C CA . ASN A 1 124 ? 18.386 -3.674 -18.348 1.00 96.31 124 ASN A CA 1
ATOM 969 C C . ASN A 1 124 ? 18.235 -4.925 -17.477 1.00 96.31 124 ASN A C 1
ATOM 971 O O . ASN A 1 124 ? 17.235 -5.074 -16.772 1.00 96.31 124 ASN A O 1
ATOM 975 N N . THR A 1 125 ? 19.218 -5.824 -17.502 1.00 98.12 125 THR A N 1
ATOM 976 C CA . THR A 1 125 ? 19.221 -7.013 -16.643 1.00 98.12 125 THR A CA 1
ATOM 977 C C . THR A 1 125 ? 19.334 -6.616 -15.170 1.00 98.12 125 THR A C 1
ATOM 979 O O . THR A 1 125 ? 18.520 -7.062 -14.359 1.00 98.12 125 THR A O 1
ATOM 982 N N . LYS A 1 126 ? 20.251 -5.699 -14.830 1.00 98.56 126 LYS A N 1
ATOM 983 C CA . LYS A 1 126 ? 20.394 -5.162 -13.464 1.00 98.56 126 LYS A CA 1
ATOM 984 C C . LYS A 1 126 ? 19.110 -4.486 -12.979 1.00 98.56 126 LYS A C 1
ATOM 986 O O . LYS A 1 126 ? 18.631 -4.796 -11.891 1.00 98.56 126 LYS A O 1
ATOM 991 N N . LEU A 1 127 ? 18.504 -3.631 -13.804 1.00 98.44 127 LEU A N 1
ATOM 992 C CA . LEU A 1 127 ? 17.251 -2.949 -13.467 1.00 98.44 127 LEU A CA 1
ATOM 993 C C . LEU A 1 127 ? 16.097 -3.938 -13.244 1.00 98.44 127 LEU A C 1
ATOM 995 O O . LEU A 1 127 ? 15.306 -3.769 -12.315 1.00 98.44 127 LEU A O 1
ATOM 999 N N . ARG A 1 128 ? 16.000 -5.008 -14.045 1.00 98.19 128 ARG A N 1
ATOM 1000 C CA . ARG A 1 128 ? 14.995 -6.068 -13.839 1.00 98.19 128 ARG A CA 1
ATOM 1001 C C . ARG A 1 128 ? 15.179 -6.781 -12.499 1.00 98.19 128 ARG A C 1
ATOM 1003 O O . ARG A 1 128 ? 14.186 -7.036 -11.810 1.00 98.19 128 ARG A O 1
ATOM 1010 N N . ASP A 1 129 ? 16.417 -7.068 -12.108 1.00 98.44 129 ASP A N 1
ATOM 1011 C CA . ASP A 1 129 ? 16.721 -7.684 -10.814 1.00 98.44 129 ASP A CA 1
ATOM 1012 C C . ASP A 1 129 ? 16.410 -6.747 -9.640 1.00 98.44 129 ASP A C 1
ATOM 1014 O O . ASP A 1 129 ? 15.821 -7.176 -8.640 1.00 98.44 129 ASP A O 1
ATOM 1018 N N . GLU A 1 130 ? 16.713 -5.455 -9.772 1.00 98.50 130 GLU A N 1
ATOM 1019 C CA . GLU A 1 130 ? 16.340 -4.436 -8.788 1.00 98.50 130 GLU A CA 1
ATOM 1020 C C . GLU A 1 130 ? 14.821 -4.326 -8.630 1.00 98.50 130 GLU A C 1
ATOM 1022 O O . GLU A 1 130 ? 14.318 -4.366 -7.5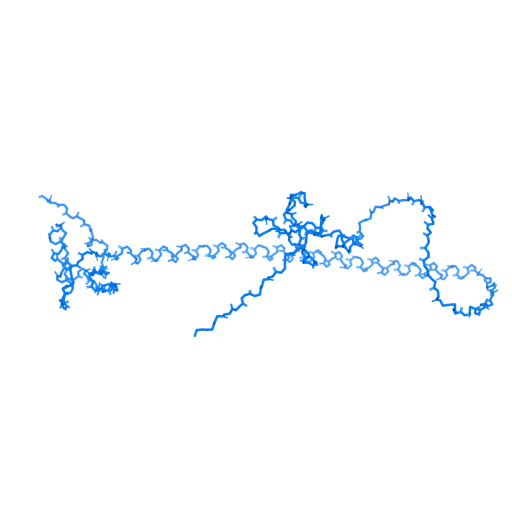04 1.00 98.50 130 GLU A O 1
ATOM 1027 N N . ILE A 1 131 ? 14.067 -4.282 -9.733 1.00 97.94 131 ILE A N 1
ATOM 1028 C CA . ILE A 1 131 ? 12.596 -4.274 -9.715 1.00 97.94 131 ILE A CA 1
ATOM 1029 C C . ILE A 1 131 ? 12.061 -5.518 -8.998 1.00 97.94 131 ILE A C 1
ATOM 1031 O O . ILE A 1 131 ? 11.157 -5.422 -8.161 1.00 97.94 131 ILE A O 1
ATOM 1035 N N . LYS A 1 132 ? 12.627 -6.697 -9.278 1.00 98.31 132 LYS A N 1
ATOM 1036 C CA . LYS A 1 132 ? 12.240 -7.948 -8.615 1.00 98.31 132 LYS A CA 1
ATOM 1037 C C . LYS A 1 132 ? 12.511 -7.892 -7.108 1.00 98.31 132 LYS A C 1
ATOM 1039 O O . LYS A 1 132 ? 11.655 -8.304 -6.325 1.00 98.31 132 LYS A O 1
ATOM 1044 N N . ASN A 1 133 ? 13.655 -7.354 -6.690 1.00 98.50 133 ASN A N 1
ATOM 1045 C CA . ASN A 1 133 ? 14.013 -7.170 -5.280 1.00 98.50 133 ASN A CA 1
ATOM 1046 C C . ASN A 1 133 ? 13.084 -6.165 -4.575 1.00 98.50 133 ASN A C 1
ATOM 1048 O O . ASN A 1 133 ? 12.573 -6.431 -3.487 1.00 98.50 133 ASN A O 1
ATOM 1052 N N . LEU A 1 134 ? 12.796 -5.029 -5.211 1.00 98.50 134 LEU A N 1
ATOM 1053 C CA . LEU A 1 134 ? 11.865 -4.037 -4.675 1.00 98.50 134 LEU A CA 1
ATOM 1054 C C . LEU A 1 134 ? 10.460 -4.621 -4.506 1.00 98.50 134 LEU A C 1
ATOM 1056 O O . LEU A 1 134 ? 9.837 -4.424 -3.463 1.00 98.50 134 LEU A O 1
ATOM 1060 N N . LYS A 1 135 ? 9.992 -5.422 -5.469 1.00 98.38 135 LYS A N 1
ATOM 1061 C CA . LYS A 1 135 ? 8.687 -6.088 -5.396 1.00 98.38 135 LYS A CA 1
ATOM 1062 C C . LYS A 1 135 ? 8.595 -7.072 -4.226 1.00 98.38 135 LYS A C 1
ATOM 1064 O O . LYS A 1 135 ? 7.581 -7.095 -3.530 1.00 98.38 135 LYS A O 1
ATOM 1069 N N . THR A 1 136 ? 9.640 -7.860 -3.962 1.00 98.31 136 THR A N 1
ATOM 1070 C CA . THR A 1 136 ? 9.643 -8.784 -2.811 1.00 98.31 136 THR A CA 1
ATOM 1071 C C . THR A 1 136 ? 9.696 -8.037 -1.477 1.00 98.31 136 THR A C 1
ATOM 1073 O O . THR A 1 136 ? 8.991 -8.414 -0.537 1.00 98.31 136 THR A O 1
ATOM 1076 N N . LYS A 1 137 ? 10.461 -6.940 -1.392 1.00 98.50 137 LYS A N 1
ATOM 1077 C CA . LYS A 1 137 ? 10.478 -6.055 -0.215 1.00 98.50 137 LYS A CA 1
ATOM 1078 C C . LYS A 1 137 ? 9.111 -5.428 0.047 1.00 98.50 137 LYS A C 1
ATOM 1080 O O . LYS A 1 137 ? 8.652 -5.461 1.187 1.00 98.50 137 LYS A O 1
ATOM 1085 N N . GLN A 1 138 ? 8.445 -4.918 -0.989 1.00 98.19 138 GLN A N 1
ATOM 1086 C CA . GLN A 1 138 ? 7.106 -4.342 -0.874 1.00 98.19 138 GLN A CA 1
ATOM 1087 C C . GLN A 1 138 ? 6.106 -5.366 -0.322 1.00 98.19 138 GLN A C 1
ATOM 1089 O O . GLN A 1 138 ? 5.446 -5.096 0.678 1.00 98.19 138 GLN A O 1
ATOM 1094 N N . GLN A 1 139 ? 6.060 -6.573 -0.893 1.00 98.31 139 GLN A N 1
ATOM 1095 C CA . GLN A 1 139 ? 5.169 -7.638 -0.415 1.00 98.31 139 GLN A CA 1
ATOM 1096 C C . GLN A 1 139 ? 5.440 -8.033 1.045 1.00 98.31 139 GLN A C 1
ATOM 1098 O O . GLN A 1 139 ? 4.514 -8.355 1.792 1.00 98.31 139 GLN A O 1
ATOM 1103 N N . LYS A 1 140 ? 6.708 -8.023 1.476 1.00 98.56 140 LYS A N 1
ATOM 1104 C CA . LYS A 1 140 ? 7.074 -8.291 2.873 1.00 98.56 140 LYS A CA 1
ATOM 1105 C C . LYS A 1 140 ? 6.559 -7.196 3.808 1.00 98.56 140 LYS A C 1
ATOM 1107 O O . LYS A 1 140 ? 6.003 -7.523 4.856 1.00 98.56 140 LYS A O 1
ATOM 1112 N N . LEU A 1 141 ? 6.726 -5.929 3.432 1.00 98.44 141 LEU A N 1
ATOM 1113 C CA . LEU A 1 141 ? 6.242 -4.790 4.215 1.00 98.44 141 LEU A CA 1
ATOM 1114 C C . LEU A 1 141 ? 4.715 -4.785 4.313 1.00 98.44 141 LEU A C 1
ATOM 1116 O O . LEU A 1 141 ? 4.190 -4.632 5.408 1.00 98.44 141 LEU A O 1
ATOM 1120 N N . GLU A 1 142 ? 4.004 -5.049 3.216 1.00 98.19 142 GLU A N 1
ATOM 1121 C CA . GLU A 1 142 ? 2.537 -5.146 3.213 1.00 98.19 142 GLU A CA 1
ATOM 1122 C C . GLU A 1 142 ? 2.035 -6.215 4.195 1.00 98.19 142 GLU A C 1
ATOM 1124 O O . GLU A 1 142 ? 1.138 -5.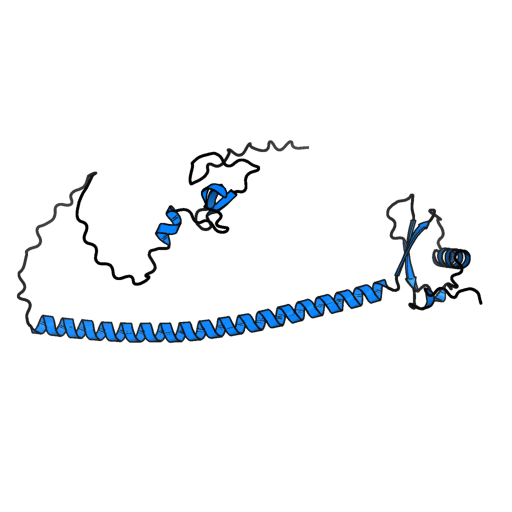948 4.998 1.00 98.19 142 GLU A O 1
ATOM 1129 N N . LYS A 1 143 ? 2.664 -7.399 4.214 1.00 98.44 143 LYS A N 1
ATOM 1130 C CA . LYS A 1 143 ? 2.348 -8.453 5.196 1.00 98.44 143 LYS A CA 1
ATOM 1131 C C . LYS A 1 143 ? 2.594 -7.994 6.634 1.00 98.44 143 LYS A C 1
ATOM 1133 O O . LYS A 1 143 ? 1.760 -8.239 7.502 1.00 98.44 143 LYS A O 1
ATOM 1138 N N . GLN A 1 144 ? 3.714 -7.319 6.891 1.00 98.19 144 GLN A N 1
ATOM 1139 C CA . GLN A 1 144 ? 4.014 -6.778 8.219 1.00 98.19 144 GLN A CA 1
ATOM 1140 C C . GLN A 1 144 ? 2.982 -5.729 8.646 1.00 98.19 144 GLN A C 1
ATOM 1142 O O . GLN A 1 144 ? 2.490 -5.788 9.769 1.00 98.19 144 GLN A O 1
ATOM 1147 N N . THR A 1 145 ? 2.588 -4.824 7.748 1.00 98.12 145 THR A N 1
ATOM 1148 C CA . THR A 1 145 ? 1.560 -3.812 8.015 1.00 98.12 145 THR A CA 1
ATOM 1149 C C . THR A 1 145 ? 0.217 -4.447 8.367 1.00 98.12 145 THR A C 1
ATOM 1151 O O . THR A 1 145 ? -0.393 -4.058 9.362 1.00 98.12 145 THR A O 1
ATOM 1154 N N . VAL A 1 146 ? -0.235 -5.448 7.606 1.00 98.38 146 VAL A N 1
ATOM 1155 C CA . VAL A 1 146 ? -1.491 -6.163 7.895 1.00 98.38 146 VAL A CA 1
ATOM 1156 C C . VAL A 1 146 ? -1.435 -6.856 9.258 1.00 98.38 146 VAL A C 1
ATOM 1158 O O . VAL A 1 146 ? -2.389 -6.751 10.035 1.00 98.38 146 VAL A O 1
ATOM 1161 N N . ASN A 1 147 ? -0.316 -7.504 9.590 1.00 97.94 147 ASN A N 1
ATOM 1162 C CA . ASN A 1 147 ? -0.132 -8.149 10.890 1.00 97.94 147 ASN A CA 1
ATOM 1163 C C . ASN A 1 147 ? -0.186 -7.130 12.036 1.00 97.94 147 ASN A C 1
ATOM 1165 O O . ASN A 1 147 ? -0.969 -7.305 12.967 1.00 97.94 147 ASN A O 1
ATOM 1169 N N . SER A 1 148 ? 0.548 -6.018 11.933 1.00 97.81 148 SER A N 1
ATOM 1170 C CA . SER A 1 148 ? 0.538 -4.965 12.957 1.00 97.81 148 SER A CA 1
ATOM 1171 C C . SER A 1 148 ? -0.837 -4.309 13.122 1.00 97.81 148 SER A C 1
ATOM 1173 O O . SER A 1 148 ? -1.245 -4.004 14.243 1.00 97.81 148 SER A O 1
ATOM 1175 N N . ILE A 1 149 ? -1.591 -4.112 12.033 1.00 97.50 149 ILE A N 1
ATOM 1176 C CA . ILE A 1 149 ? -2.977 -3.621 12.103 1.00 97.50 149 ILE A CA 1
ATOM 1177 C C . ILE A 1 149 ? -3.859 -4.628 12.845 1.00 97.50 149 ILE A C 1
ATOM 1179 O O . ILE A 1 149 ? -4.642 -4.238 13.711 1.00 97.50 149 ILE A O 1
ATOM 1183 N N . THR A 1 150 ? -3.719 -5.916 12.535 1.00 97.62 150 THR A N 1
ATOM 1184 C CA . THR A 1 150 ? -4.499 -6.992 13.158 1.00 97.62 150 THR A CA 1
ATOM 1185 C C . THR A 1 150 ? -4.214 -7.088 14.656 1.00 97.62 150 THR A C 1
ATOM 1187 O O . THR A 1 150 ? -5.149 -7.099 15.453 1.00 97.62 150 THR A O 1
ATOM 1190 N N . GLU A 1 151 ? -2.944 -7.057 15.062 1.00 97.88 151 GLU A N 1
ATOM 1191 C CA . GLU A 1 151 ? -2.528 -7.050 16.472 1.00 97.88 151 GLU A CA 1
ATOM 1192 C C . GLU A 1 151 ? -3.006 -5.795 17.213 1.00 97.88 151 GLU A C 1
ATOM 1194 O O . GLU A 1 151 ? -3.524 -5.884 18.330 1.00 97.88 151 GLU A O 1
ATOM 1199 N N . SER A 1 152 ? -2.900 -4.620 16.582 1.00 97.50 152 SER A N 1
ATOM 1200 C CA . SER A 1 152 ? -3.408 -3.366 17.146 1.00 97.50 152 SER A CA 1
ATOM 1201 C C . SER A 1 152 ? -4.919 -3.425 17.361 1.00 97.50 152 SER A C 1
ATOM 1203 O O . SER A 1 152 ? -5.414 -3.018 18.414 1.00 97.50 152 SER A O 1
ATOM 1205 N N . ASN A 1 153 ? -5.661 -3.965 16.393 1.00 95.75 153 ASN A N 1
ATOM 1206 C CA . ASN A 1 153 ? -7.107 -4.126 16.491 1.00 95.75 153 ASN A CA 1
ATOM 1207 C C . ASN A 1 153 ? -7.494 -5.151 17.558 1.00 95.75 153 ASN A C 1
ATOM 1209 O O . ASN A 1 153 ? -8.387 -4.860 18.349 1.00 95.75 153 ASN A O 1
ATOM 1213 N N . LYS A 1 154 ? -6.791 -6.285 17.643 1.00 96.25 154 LYS A N 1
ATOM 1214 C CA . LYS A 1 154 ? -6.977 -7.281 18.706 1.00 96.25 154 LYS A CA 1
ATOM 1215 C C . LYS A 1 154 ? -6.764 -6.653 20.084 1.00 96.25 154 LYS A C 1
ATOM 1217 O O . LYS A 1 154 ? -7.650 -6.711 20.925 1.00 96.25 154 LYS A O 1
ATOM 1222 N N . THR A 1 155 ? -5.665 -5.922 20.264 1.00 92.81 155 THR A N 1
ATOM 1223 C CA . THR A 1 155 ? -5.363 -5.209 21.517 1.00 92.81 155 THR A CA 1
ATOM 1224 C C . THR A 1 155 ? -6.428 -4.156 21.847 1.00 92.81 155 THR A C 1
ATOM 1226 O O . THR A 1 155 ? -6.803 -3.971 23.003 1.00 92.81 155 THR A O 1
ATOM 1229 N N . LYS A 1 156 ? -6.940 -3.427 20.844 1.00 91.88 156 LYS A N 1
ATOM 1230 C CA . LYS A 1 156 ? -8.043 -2.471 21.041 1.00 91.88 156 LYS A CA 1
ATOM 1231 C C . LYS A 1 156 ? -9.329 -3.185 21.447 1.00 91.88 156 LYS A C 1
ATOM 1233 O O . LYS A 1 156 ? -10.001 -2.704 22.350 1.00 91.88 156 LYS A O 1
ATOM 1238 N N . GLN A 1 157 ? -9.658 -4.312 20.821 1.00 89.62 157 GLN A N 1
ATOM 1239 C CA . GLN A 1 157 ? -10.825 -5.118 21.174 1.00 89.62 157 GLN A CA 1
ATOM 1240 C C . GLN A 1 157 ? -10.709 -5.689 22.590 1.00 89.62 157 GLN A C 1
ATOM 1242 O O . GLN A 1 157 ? -11.658 -5.559 23.353 1.00 89.62 157 GLN A O 1
ATOM 1247 N N . GLU A 1 158 ? -9.544 -6.200 22.987 1.00 88.56 158 GLU A N 1
ATOM 1248 C CA . GLU A 1 158 ? -9.263 -6.652 24.360 1.00 88.56 158 GLU A CA 1
ATOM 1249 C C . GLU A 1 158 ? -9.359 -5.505 25.381 1.00 88.56 158 GLU A C 1
ATOM 1251 O O . GLU A 1 158 ? -9.852 -5.679 26.489 1.00 88.56 158 GLU A O 1
ATOM 1256 N N . LYS A 1 159 ? -8.960 -4.280 25.019 1.00 87.06 159 LYS A N 1
ATOM 1257 C CA . LYS A 1 159 ? -9.170 -3.104 25.886 1.00 87.06 159 LYS A CA 1
ATOM 1258 C C . LYS A 1 159 ? -10.636 -2.681 25.972 1.00 87.06 159 LYS A C 1
ATOM 1260 O O . LYS A 1 159 ? -11.047 -2.085 26.967 1.00 87.06 159 LYS A O 1
ATOM 1265 N N . LEU A 1 160 ? -11.417 -2.924 24.921 1.00 88.12 160 LEU A N 1
ATOM 1266 C CA . LEU A 1 160 ? -12.844 -2.613 24.876 1.00 88.12 160 LEU A CA 1
ATOM 1267 C C . LEU A 1 160 ? -13.703 -3.708 25.511 1.00 88.12 160 LEU A C 1
ATOM 1269 O O . LEU A 1 160 ? -14.782 -3.382 25.997 1.00 88.12 160 LEU A O 1
ATOM 1273 N N . SER A 1 161 ? -13.233 -4.957 25.575 1.00 89.12 161 SER A N 1
ATOM 1274 C CA . SER A 1 161 ? -13.971 -6.070 26.184 1.00 89.12 161 SER A CA 1
ATOM 1275 C C . SER A 1 161 ? -14.224 -5.859 27.673 1.00 89.12 161 SER A C 1
ATOM 1277 O O . SER A 1 161 ? -15.176 -6.427 28.189 1.00 89.12 161 SER A O 1
ATOM 1279 N N . ASN A 1 162 ? -13.461 -4.982 28.337 1.00 87.94 162 ASN A N 1
ATOM 1280 C CA . ASN A 1 162 ? -13.670 -4.558 29.727 1.00 87.94 162 ASN A CA 1
ATOM 1281 C C . ASN A 1 162 ? -14.529 -3.298 29.874 1.00 87.94 162 ASN A C 1
ATOM 1283 O O . ASN A 1 162 ? -14.864 -2.913 30.989 1.00 87.94 162 ASN A O 1
ATOM 1287 N N . ASN A 1 163 ? -14.946 -2.677 28.772 1.00 92.06 163 ASN A N 1
ATOM 1288 C CA . ASN A 1 163 ? -15.824 -1.514 28.801 1.00 92.06 163 ASN A CA 1
ATOM 1289 C C . ASN A 1 163 ? -17.278 -1.946 28.575 1.00 92.06 163 ASN A C 1
ATOM 1291 O O . ASN A 1 163 ? -17.543 -2.858 27.793 1.00 92.06 163 ASN A O 1
ATOM 1295 N N . ILE A 1 164 ? -18.224 -1.315 29.262 1.00 92.19 164 ILE A N 1
ATOM 1296 C CA . ILE A 1 164 ? -19.665 -1.414 28.994 1.00 92.19 164 ILE A CA 1
ATOM 1297 C C . ILE A 1 164 ? -20.195 0.004 28.831 1.00 92.19 164 ILE A C 1
ATOM 1299 O O . ILE A 1 164 ? -19.766 0.917 29.538 1.00 92.19 164 ILE A O 1
ATOM 1303 N N . ILE A 1 165 ? -21.104 0.197 27.879 1.00 93.19 165 ILE A N 1
ATOM 1304 C CA . ILE A 1 165 ? -21.827 1.457 27.730 1.00 93.19 165 ILE A CA 1
ATOM 1305 C C . ILE A 1 165 ? -23.238 1.238 28.263 1.00 93.19 165 ILE A C 1
ATOM 1307 O O . ILE A 1 165 ? -24.005 0.478 27.678 1.00 93.19 165 ILE A O 1
ATOM 1311 N N . VAL A 1 166 ? -23.568 1.911 29.360 1.00 92.06 166 VAL A N 1
ATOM 1312 C CA . VAL A 1 166 ? -24.916 1.929 29.931 1.00 92.06 166 VAL A CA 1
ATOM 1313 C C . VAL A 1 166 ? -25.632 3.161 29.392 1.00 92.06 166 VAL A C 1
ATOM 1315 O O . VAL A 1 166 ? -25.129 4.280 29.511 1.00 92.06 166 VAL A O 1
ATOM 1318 N N . GLN A 1 167 ? -26.777 2.957 28.748 1.00 93.25 167 GLN A N 1
ATOM 1319 C CA . GLN A 1 167 ? -27.569 4.011 28.111 1.00 93.25 167 GLN A CA 1
ATOM 1320 C C . GLN A 1 167 ? -28.971 4.066 28.716 1.00 93.25 167 GLN A C 1
ATOM 1322 O O . GLN A 1 167 ? -29.436 3.091 29.295 1.00 93.25 167 GLN A O 1
ATOM 1327 N N . GLY A 1 168 ? -29.659 5.196 28.529 1.00 89.12 168 GLY A N 1
ATOM 1328 C CA . GLY A 1 168 ? -31.049 5.355 28.968 1.00 89.12 168 GLY A CA 1
ATOM 1329 C C . GLY A 1 168 ? -31.197 5.696 30.448 1.00 89.12 168 GLY A C 1
ATOM 1330 O O . GLY A 1 168 ? -32.294 5.589 30.982 1.00 89.12 168 GLY A O 1
ATOM 1331 N N . LEU A 1 169 ? -30.112 6.120 31.098 1.00 88.81 169 LEU A N 1
ATOM 1332 C CA . LEU A 1 169 ? -30.163 6.601 32.471 1.00 88.81 169 LEU A CA 1
ATOM 1333 C C . LEU A 1 169 ? -30.738 8.018 32.499 1.00 88.81 169 LEU A C 1
ATOM 1335 O O . LEU A 1 169 ? -30.341 8.877 31.700 1.00 88.81 169 LEU A O 1
ATOM 1339 N N . GLU A 1 170 ? -31.663 8.249 33.428 1.00 87.06 170 GLU A N 1
ATOM 1340 C CA . GLU A 1 170 ? -32.126 9.594 33.755 1.00 87.06 170 GLU A CA 1
ATOM 1341 C C . GLU A 1 170 ? -30.945 10.436 34.245 1.00 87.06 170 GLU A C 1
ATOM 1343 O O . GLU A 1 170 ? -29.980 9.921 34.819 1.00 87.06 170 GLU A O 1
ATOM 1348 N N . ASN A 1 171 ? -30.990 11.739 33.971 1.00 82.19 171 ASN A N 1
ATOM 1349 C CA . ASN A 1 171 ? -29.922 12.648 34.358 1.00 82.19 171 ASN A CA 1
ATOM 1350 C C . ASN A 1 171 ? -29.970 12.879 35.872 1.00 82.19 171 ASN A C 1
ATOM 1352 O O . ASN A 1 171 ? -30.623 13.799 36.366 1.00 82.19 171 ASN A O 1
ATOM 1356 N N . VAL A 1 172 ? -29.306 11.999 36.614 1.00 81.06 172 VAL A N 1
ATOM 1357 C CA . VAL A 1 172 ? -29.103 12.164 38.045 1.00 81.06 172 VAL A CA 1
ATOM 1358 C C . VAL A 1 172 ? -27.857 13.026 38.212 1.00 81.06 172 VAL A C 1
ATOM 1360 O O . VAL A 1 172 ? -26.769 12.617 37.812 1.00 81.06 172 VAL A O 1
ATOM 1363 N N . ASN A 1 173 ? -27.983 14.189 38.858 1.00 74.69 173 ASN A N 1
ATOM 1364 C CA . ASN A 1 173 ? -26.847 15.023 39.288 1.00 74.69 173 ASN A CA 1
ATOM 1365 C C . ASN A 1 173 ? -26.013 14.340 40.401 1.00 74.69 173 ASN A C 1
ATOM 1367 O O . ASN A 1 173 ? -25.516 14.999 41.314 1.00 74.69 173 ASN A O 1
ATOM 1371 N N . SER A 1 174 ? -25.903 13.009 40.391 1.00 69.56 174 SER A N 1
ATOM 1372 C CA . SER A 1 174 ? -25.156 12.263 41.389 1.00 69.56 174 SER A CA 1
ATOM 1373 C C . SER A 1 174 ? -23.669 12.374 41.092 1.00 69.56 174 SER A C 1
ATOM 1375 O O . SER A 1 174 ? -23.215 12.029 40.003 1.00 69.56 174 SER A O 1
ATOM 1377 N N . THR A 1 175 ? -22.898 12.770 42.094 1.00 74.88 175 THR A N 1
ATOM 1378 C CA . THR A 1 175 ? -21.433 12.719 42.070 1.00 74.88 175 THR A CA 1
ATOM 1379 C C . THR A 1 175 ? -20.880 11.291 42.096 1.00 74.88 175 THR A C 1
ATOM 1381 O O . THR A 1 175 ? -19.683 11.115 41.890 1.00 74.88 175 THR A O 1
ATOM 1384 N N . ASP A 1 176 ? -21.722 10.273 42.309 1.00 90.31 176 ASP A N 1
ATOM 1385 C CA . ASP A 1 176 ? -21.279 8.910 42.605 1.00 90.31 176 ASP A CA 1
ATOM 1386 C C . ASP A 1 176 ? -21.831 7.867 41.618 1.00 90.31 176 ASP A C 1
ATOM 1388 O O . ASP A 1 176 ? -22.678 7.028 41.934 1.00 90.31 176 ASP A O 1
ATOM 1392 N N . TYR A 1 177 ? -21.350 7.930 40.372 1.00 92.88 177 TYR A N 1
ATOM 1393 C CA . TYR A 1 177 ? -21.768 7.011 39.308 1.00 92.88 177 TYR A CA 1
ATOM 1394 C C . TYR A 1 177 ? -21.458 5.540 39.614 1.00 92.88 177 TYR A C 1
ATOM 1396 O O . TYR A 1 177 ? -22.135 4.667 39.077 1.00 92.88 177 TYR A O 1
ATOM 1404 N N . LYS A 1 178 ? -20.471 5.237 40.470 1.00 94.69 178 LYS A N 1
ATOM 1405 C CA . LYS A 1 178 ? -20.153 3.849 40.839 1.00 94.69 178 LYS A CA 1
ATOM 1406 C C . LYS A 1 178 ? -21.321 3.196 41.576 1.00 94.69 178 LYS A C 1
ATOM 1408 O O . LYS A 1 178 ? -21.755 2.130 41.154 1.00 94.69 178 LYS A O 1
ATOM 1413 N N . LYS A 1 179 ? -21.899 3.883 42.566 1.00 94.25 179 LYS A N 1
ATOM 1414 C CA . LYS A 1 179 ? -23.083 3.412 43.310 1.00 94.25 179 LYS A CA 1
ATOM 1415 C C . LYS A 1 179 ? -24.312 3.210 42.434 1.00 94.25 179 LYS A C 1
ATOM 1417 O O . LYS A 1 179 ? -25.102 2.299 42.661 1.00 94.25 179 LYS A O 1
ATOM 1422 N N . LEU A 1 180 ? -24.490 4.067 41.427 1.00 93.44 180 LEU A N 1
ATOM 1423 C CA . LEU A 1 180 ? -25.581 3.910 40.467 1.00 93.44 180 LEU A CA 1
ATOM 1424 C C . LEU A 1 180 ? -25.409 2.619 39.655 1.00 93.44 180 LEU A C 1
ATOM 1426 O O . LEU A 1 180 ? -26.363 1.863 39.500 1.00 93.44 180 LEU A O 1
ATOM 1430 N N . ILE A 1 181 ? -24.193 2.349 39.172 1.00 94.25 181 ILE A N 1
ATOM 1431 C CA . ILE A 1 181 ? -23.888 1.131 38.413 1.00 94.25 181 ILE A CA 1
ATOM 1432 C C . ILE A 1 181 ? -24.020 -0.126 39.279 1.00 94.25 181 ILE A C 1
ATOM 1434 O O . ILE A 1 181 ? -24.573 -1.109 38.792 1.00 94.25 181 ILE A O 1
ATOM 1438 N N . THR A 1 182 ? -23.572 -0.110 40.540 1.00 94.31 182 THR A N 1
ATOM 1439 C CA . THR A 1 182 ? -23.748 -1.263 41.443 1.00 94.31 182 THR A CA 1
ATOM 1440 C C . THR A 1 182 ? -25.227 -1.543 41.696 1.00 94.31 182 THR A C 1
ATOM 1442 O O . THR A 1 182 ? -25.651 -2.682 41.558 1.00 94.31 182 THR A O 1
ATOM 1445 N N . LYS A 1 183 ? -26.042 -0.502 41.929 1.00 93.94 183 LYS A N 1
ATOM 1446 C CA . LYS A 1 183 ? -27.495 -0.647 42.106 1.00 93.94 183 LYS A CA 1
ATOM 1447 C C . LYS A 1 183 ? -28.186 -1.235 40.869 1.00 93.94 183 LYS A C 1
ATOM 1449 O O . LYS A 1 183 ? -29.024 -2.118 41.006 1.00 93.94 183 LYS A O 1
ATOM 1454 N N . ILE A 1 184 ? -27.823 -0.774 39.668 1.00 92.56 184 ILE A N 1
ATOM 1455 C CA . ILE A 1 184 ? -28.336 -1.343 38.407 1.00 92.56 184 ILE A CA 1
ATOM 1456 C C . ILE A 1 184 ? -27.907 -2.808 38.266 1.00 92.56 184 ILE A C 1
ATOM 1458 O O . ILE A 1 184 ? -28.698 -3.643 37.839 1.00 92.56 184 ILE A O 1
ATOM 1462 N N . GLY A 1 185 ? -26.659 -3.121 38.628 1.00 91.31 185 GLY A N 1
ATOM 1463 C CA . GLY A 1 185 ? -26.154 -4.490 38.676 1.00 91.31 185 GLY A CA 1
ATOM 1464 C C . GLY A 1 185 ? -27.021 -5.376 39.565 1.00 91.31 185 GLY A C 1
ATOM 1465 O O . GLY A 1 185 ? -27.533 -6.384 39.082 1.00 91.31 185 GLY A O 1
ATOM 1466 N N . ASP A 1 186 ? -27.259 -4.952 40.807 1.00 91.12 186 ASP A N 1
ATOM 1467 C CA . ASP A 1 186 ? -28.080 -5.674 41.784 1.00 91.12 186 ASP A CA 1
ATOM 1468 C C . ASP A 1 186 ? -29.513 -5.902 41.272 1.00 91.12 186 ASP A C 1
ATOM 1470 O O . ASP A 1 186 ? -30.023 -7.020 41.341 1.00 91.12 186 ASP A O 1
ATOM 1474 N N . GLU A 1 187 ? -30.146 -4.881 40.679 1.00 92.31 187 GLU A N 1
ATOM 1475 C CA . GLU A 1 187 ? -31.485 -4.983 40.070 1.00 92.31 187 GLU A CA 1
ATOM 1476 C C . GLU A 1 187 ? -31.529 -5.961 38.880 1.00 92.31 187 GLU A C 1
ATOM 1478 O O . GLU A 1 187 ? -32.560 -6.579 38.611 1.00 92.31 187 GLU A O 1
ATOM 1483 N N . CYS A 1 188 ? -30.409 -6.137 38.177 1.00 88.25 188 CYS A N 1
ATOM 1484 C CA . CYS A 1 188 ? -30.251 -7.088 37.077 1.00 88.25 188 CYS A CA 1
ATOM 1485 C C . CYS A 1 188 ? -29.650 -8.443 37.506 1.00 88.25 188 CYS A C 1
ATOM 1487 O O . CYS A 1 188 ? -29.315 -9.248 36.637 1.00 88.25 188 CYS A O 1
ATOM 1489 N N . ASN A 1 189 ? -29.531 -8.723 38.811 1.00 88.38 189 ASN A N 1
ATOM 1490 C CA . ASN A 1 189 ? -28.903 -9.929 39.371 1.00 88.38 189 ASN A CA 1
ATOM 1491 C C . ASN A 1 189 ? -27.416 -10.117 38.995 1.00 88.38 189 ASN A C 1
ATOM 1493 O O . ASN A 1 189 ? -26.918 -11.241 38.926 1.00 88.38 189 ASN A O 1
ATOM 1497 N N . PHE A 1 190 ? -26.681 -9.028 38.776 1.00 88.19 190 PHE A N 1
ATOM 1498 C CA . PHE A 1 190 ? -25.224 -9.035 38.647 1.00 88.19 190 PHE A CA 1
ATOM 1499 C C . PHE A 1 190 ? -24.583 -8.554 39.948 1.00 88.19 190 PHE A C 1
ATOM 1501 O O . PHE A 1 190 ? -24.848 -7.447 40.407 1.00 88.19 190 PHE A O 1
ATOM 1508 N N . ARG A 1 191 ? -23.679 -9.354 40.523 1.00 87.88 191 ARG A N 1
ATOM 1509 C CA . ARG A 1 191 ? -22.910 -8.965 41.718 1.00 87.88 191 ARG A CA 1
ATOM 1510 C C . ARG A 1 191 ? -21.740 -8.062 41.324 1.00 87.88 191 ARG A C 1
ATOM 1512 O O . ARG A 1 191 ? -20.623 -8.547 41.169 1.00 87.88 191 ARG A O 1
ATOM 1519 N N . ILE A 1 192 ? -22.007 -6.772 41.138 1.00 92.69 192 ILE A N 1
ATOM 1520 C CA . ILE A 1 192 ? -20.988 -5.768 40.803 1.00 92.69 192 ILE A CA 1
ATOM 1521 C C . ILE A 1 192 ? -20.651 -4.967 42.059 1.00 92.69 192 ILE A C 1
ATOM 1523 O O . ILE A 1 192 ? -21.519 -4.310 42.628 1.00 92.69 192 ILE A O 1
ATOM 1527 N N . THR A 1 193 ? -19.385 -4.968 42.473 1.00 94.62 193 THR A N 1
ATOM 1528 C CA . THR A 1 193 ? -18.902 -4.141 43.588 1.00 94.62 193 THR A CA 1
ATOM 1529 C C . THR A 1 193 ? -18.192 -2.881 43.087 1.00 94.62 193 THR A C 1
ATOM 1531 O O . THR A 1 193 ? -17.702 -2.826 41.958 1.00 94.62 193 THR A O 1
ATOM 1534 N N . GLU A 1 194 ? -18.084 -1.841 43.922 1.00 94.88 194 GLU A N 1
ATOM 1535 C CA . GLU A 1 194 ? -17.373 -0.607 43.539 1.00 94.88 194 GLU A CA 1
ATOM 1536 C C . GLU A 1 194 ? -15.883 -0.845 43.217 1.00 94.88 194 GLU A C 1
ATOM 1538 O O . GLU A 1 194 ? -15.301 -0.105 42.418 1.00 94.88 194 GLU A O 1
ATOM 1543 N N . SER A 1 195 ? -15.274 -1.883 43.803 1.00 94.69 195 SER A N 1
ATOM 1544 C CA . SER A 1 195 ? -13.897 -2.317 43.527 1.00 94.69 195 SER A CA 1
ATOM 1545 C C . SER A 1 195 ? -13.722 -2.957 42.148 1.00 94.69 195 SER A C 1
ATOM 1547 O O . SER A 1 195 ? -12.639 -2.869 41.563 1.00 94.69 195 SER A O 1
ATOM 1549 N N . ASP A 1 196 ? -14.786 -3.536 41.589 1.00 94.06 196 ASP A N 1
ATOM 1550 C CA . ASP A 1 196 ? -14.768 -4.099 40.235 1.00 94.06 196 ASP A CA 1
ATOM 1551 C C . ASP A 1 196 ? -14.782 -3.000 39.167 1.00 94.06 196 ASP A C 1
ATOM 1553 O O . ASP A 1 196 ? -14.381 -3.226 38.024 1.00 94.06 196 ASP A O 1
ATOM 1557 N N . ILE A 1 197 ? -15.218 -1.790 39.535 1.00 95.44 197 ILE A N 1
ATOM 1558 C CA . ILE A 1 197 ? -15.319 -0.637 38.645 1.00 95.44 197 ILE A CA 1
ATOM 1559 C C . ILE A 1 197 ? -14.050 0.206 38.760 1.00 95.44 197 ILE A C 1
ATOM 1561 O O . ILE A 1 197 ? -13.836 0.937 39.733 1.00 95.44 197 ILE A O 1
ATOM 1565 N N . LYS A 1 198 ? -13.236 0.182 37.707 1.00 94.75 198 LYS A N 1
ATOM 1566 C CA . LYS A 1 198 ? -12.023 0.992 37.616 1.00 94.75 198 LYS A CA 1
ATOM 1567 C C . LYS A 1 198 ? -12.368 2.469 37.432 1.00 94.75 198 LYS A C 1
ATOM 1569 O O . LYS A 1 198 ? -12.013 3.300 38.265 1.00 94.75 198 LYS A O 1
ATOM 1574 N N . GLU A 1 199 ? -13.102 2.786 36.369 1.00 95.19 199 GLU A N 1
ATOM 1575 C CA . GLU A 1 199 ? -13.444 4.157 35.978 1.00 95.19 199 GLU A CA 1
ATOM 1576 C C . GLU A 1 199 ? -14.857 4.231 35.393 1.00 95.19 199 GLU A C 1
ATOM 1578 O O . GLU A 1 199 ? -15.323 3.295 34.740 1.00 95.19 199 GLU A O 1
ATOM 1583 N N . VAL A 1 200 ? -15.529 5.367 35.594 1.00 94.81 200 VAL A N 1
ATOM 1584 C CA . VAL A 1 200 ? -16.823 5.669 34.971 1.00 94.81 200 VAL A CA 1
ATOM 1585 C C . VAL A 1 200 ? -16.750 7.050 34.341 1.00 94.81 200 VAL A C 1
ATOM 1587 O O . VAL A 1 200 ? -16.453 8.030 35.019 1.00 94.81 200 VAL A O 1
ATOM 1590 N N . HIS A 1 201 ? -17.036 7.124 33.044 1.00 93.88 201 HIS A N 1
ATOM 1591 C CA . HIS A 1 201 ? -17.028 8.369 32.279 1.00 93.88 201 HIS A CA 1
ATOM 1592 C C . HIS A 1 2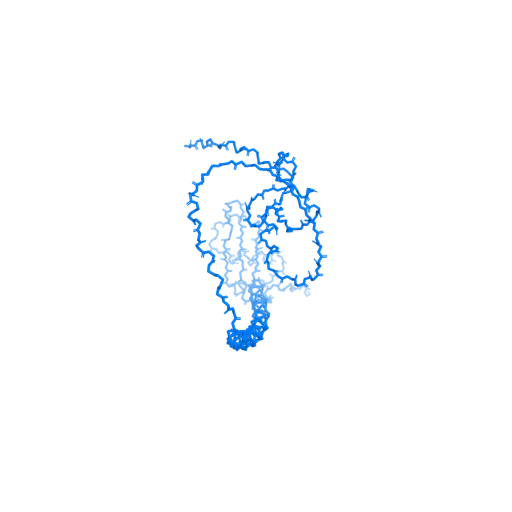01 ? -18.415 8.633 31.707 1.00 93.88 201 HIS A C 1
ATOM 1594 O O . HIS A 1 201 ? -18.972 7.771 31.027 1.00 93.88 201 HIS A O 1
ATOM 1600 N N . ASN A 1 202 ? -18.961 9.829 31.923 1.00 91.50 202 ASN A N 1
ATOM 1601 C CA . ASN A 1 202 ? -20.150 10.263 31.194 1.00 91.50 202 ASN A CA 1
ATOM 1602 C C . ASN A 1 202 ? -19.736 10.686 29.778 1.00 91.50 202 ASN A C 1
ATOM 1604 O O . ASN A 1 202 ? -18.978 11.638 29.599 1.00 91.50 202 ASN A O 1
ATOM 1608 N N . ILE A 1 203 ? -20.198 9.940 28.777 1.00 92.94 203 ILE A N 1
ATOM 1609 C CA . ILE A 1 203 ? -19.908 10.176 27.357 1.00 92.94 203 ILE A CA 1
ATOM 1610 C C . ILE A 1 203 ? -21.102 10.791 26.610 1.00 92.94 203 ILE A C 1
ATOM 1612 O O . ILE A 1 203 ? -20.991 11.094 25.420 1.00 92.94 203 ILE A O 1
ATOM 1616 N N . GLY A 1 204 ? -22.239 10.976 27.290 1.00 85.12 204 GLY A N 1
ATOM 1617 C CA . GLY A 1 204 ? -23.438 11.578 26.719 1.00 85.12 204 GLY A CA 1
ATOM 1618 C C . GLY A 1 204 ? -23.261 13.080 26.498 1.00 85.12 204 GLY A C 1
ATOM 1619 O O . GLY A 1 204 ? -22.870 13.807 27.406 1.00 85.12 204 GLY A O 1
ATOM 1620 N N . LYS A 1 205 ? -23.558 13.554 25.282 1.00 81.56 205 LYS A N 1
ATOM 1621 C CA . LYS A 1 205 ? -23.631 14.995 24.968 1.00 81.56 205 LYS A CA 1
ATOM 1622 C C . LYS A 1 205 ? -25.029 15.575 25.179 1.00 81.56 205 LYS A C 1
ATOM 1624 O O . LYS A 1 205 ? -25.164 16.785 25.330 1.00 81.56 205 LYS A O 1
ATOM 1629 N N . ASP A 1 206 ? -26.050 14.720 25.159 1.00 82.38 206 ASP A N 1
ATOM 1630 C CA . ASP A 1 206 ? -27.440 15.128 25.319 1.00 82.38 206 ASP A CA 1
ATOM 1631 C C . ASP A 1 206 ? -27.797 15.289 26.794 1.00 82.38 206 ASP A C 1
ATOM 1633 O O . ASP A 1 206 ? -27.672 14.357 27.586 1.00 82.38 206 ASP A O 1
ATOM 1637 N N . ALA A 1 207 ? -28.328 16.460 27.145 1.00 77.19 207 ALA A N 1
ATOM 1638 C CA . ALA A 1 207 ? -28.792 16.756 28.500 1.00 77.19 207 ALA A CA 1
ATOM 1639 C C . ALA A 1 207 ? -29.975 15.872 28.947 1.00 77.19 207 ALA A C 1
ATOM 1641 O O . ALA A 1 207 ? -30.250 15.772 30.142 1.00 77.19 207 ALA A O 1
ATOM 1642 N N . SER A 1 208 ? -30.676 15.247 27.993 1.00 81.56 208 SER A N 1
ATOM 1643 C CA . SER A 1 208 ? -31.880 14.442 28.219 1.00 81.56 208 SER A CA 1
ATOM 1644 C C . SER A 1 208 ? -31.619 12.945 28.397 1.00 81.56 208 SER A C 1
ATOM 1646 O O . SER A 1 208 ? -32.490 12.251 28.915 1.00 81.56 208 SER A O 1
ATOM 1648 N N . LYS A 1 209 ? -30.459 12.423 27.971 1.00 83.06 209 LYS A N 1
ATOM 1649 C CA . LYS A 1 209 ? -30.125 10.993 28.078 1.00 83.06 209 LYS A CA 1
ATOM 1650 C C . LYS A 1 209 ? -28.664 10.813 28.456 1.00 83.06 209 LYS A C 1
ATOM 1652 O O . LYS A 1 209 ? -27.770 11.071 27.650 1.00 83.06 209 LYS A O 1
ATOM 1657 N N . MET A 1 210 ? -28.424 10.306 29.661 1.00 89.25 210 MET A N 1
ATOM 1658 C CA . MET A 1 210 ? -27.072 10.021 30.117 1.00 89.25 210 MET A CA 1
ATOM 1659 C C . MET A 1 210 ? -26.557 8.712 29.503 1.00 89.25 210 MET A C 1
ATOM 1661 O O . MET A 1 210 ? -27.287 7.723 29.376 1.00 89.25 210 MET A O 1
ATOM 1665 N N . GLN A 1 211 ? -25.280 8.713 29.113 1.00 92.81 211 GLN A N 1
ATOM 1666 C CA . GLN A 1 211 ? -24.560 7.520 28.673 1.00 92.81 211 GLN A CA 1
ATOM 1667 C C . GLN A 1 211 ? -23.279 7.384 29.486 1.00 92.81 211 GLN A C 1
ATOM 1669 O O . GLN A 1 211 ? -22.408 8.251 29.426 1.00 92.81 211 GLN A O 1
ATOM 1674 N N . LEU A 1 212 ? -23.155 6.290 30.230 1.00 93.75 212 LEU A N 1
ATOM 1675 C CA . LEU A 1 212 ? -21.981 6.011 31.047 1.00 93.75 212 LEU A CA 1
ATOM 1676 C C . LEU A 1 212 ? -21.121 4.951 30.371 1.00 93.75 212 LEU A C 1
ATOM 1678 O O . LEU A 1 212 ? -21.578 3.843 30.095 1.00 93.75 212 LEU A O 1
ATOM 1682 N N . LYS A 1 213 ? -19.853 5.280 30.132 1.00 94.88 213 LYS A N 1
ATOM 1683 C CA . LYS A 1 213 ? -18.813 4.312 29.802 1.00 94.88 213 LYS A CA 1
ATOM 1684 C C . LYS A 1 213 ? -18.197 3.818 31.105 1.00 94.88 213 LYS A C 1
ATOM 1686 O O . LYS A 1 213 ? -17.453 4.551 31.754 1.00 94.88 213 LYS A O 1
ATOM 1691 N N . VAL A 1 214 ? -18.501 2.578 31.458 1.00 94.94 214 VAL A N 1
ATOM 1692 C CA . VAL A 1 214 ? -17.988 1.895 32.647 1.00 94.94 214 VAL A CA 1
ATOM 1693 C C . VAL A 1 214 ? -16.816 1.017 32.232 1.00 94.94 214 VAL A C 1
ATOM 1695 O O . VAL A 1 214 ? -16.960 0.192 31.330 1.00 94.94 214 VAL A O 1
ATOM 1698 N N . GLN A 1 215 ? -15.663 1.197 32.868 1.00 94.69 215 GLN A N 1
ATOM 1699 C CA . GLN A 1 215 ? -14.491 0.347 32.699 1.00 94.69 215 GLN A CA 1
ATOM 1700 C C . GLN A 1 215 ? -14.329 -0.545 33.928 1.00 94.69 215 GLN A C 1
ATOM 1702 O O . GLN A 1 215 ? -14.141 -0.044 35.037 1.00 94.69 215 GLN A O 1
ATOM 1707 N N . PHE A 1 216 ? -14.360 -1.858 33.718 1.00 94.12 216 PHE A N 1
ATOM 1708 C CA . PHE A 1 216 ? -14.162 -2.849 34.773 1.00 94.12 216 PHE A CA 1
ATOM 1709 C C . PHE A 1 216 ? -12.679 -3.199 34.943 1.00 94.12 216 PHE A C 1
ATOM 1711 O O . PHE A 1 216 ? -11.887 -3.109 33.997 1.00 94.12 216 PHE A O 1
ATOM 1718 N N . SER A 1 217 ? -12.303 -3.583 36.161 1.00 91.19 217 SER A N 1
ATOM 1719 C CA . SER A 1 217 ? -10.952 -4.024 36.522 1.00 91.19 217 SER A CA 1
ATOM 1720 C C . SER A 1 217 ? -10.622 -5.401 35.934 1.00 91.19 217 SER A C 1
ATOM 1722 O O . SER A 1 217 ? -9.478 -5.637 35.549 1.00 91.19 217 SER A O 1
ATOM 1724 N N . THR A 1 218 ? -11.619 -6.284 35.814 1.00 88.31 218 THR A N 1
ATOM 1725 C CA . THR A 1 218 ? -11.494 -7.648 35.272 1.00 88.31 218 THR A CA 1
ATOM 1726 C C . THR A 1 218 ? -12.673 -7.989 34.351 1.00 88.31 218 THR A C 1
ATOM 1728 O O . THR A 1 218 ? -13.735 -7.369 34.424 1.00 88.31 218 THR A O 1
ATOM 1731 N N . THR A 1 219 ? -12.495 -8.975 33.465 1.00 80.12 219 THR A N 1
ATOM 1732 C CA . THR A 1 219 ? -13.568 -9.509 32.601 1.00 80.12 219 THR A CA 1
ATOM 1733 C C . THR A 1 219 ? -14.612 -10.303 33.387 1.00 80.12 219 THR A C 1
ATOM 1735 O O . THR A 1 219 ? -15.786 -10.278 33.029 1.00 80.12 219 THR A O 1
ATOM 1738 N N . GLU A 1 220 ? -14.197 -10.974 34.462 1.00 81.25 220 GLU A N 1
ATOM 1739 C CA . GLU A 1 220 ? -15.038 -11.859 35.285 1.00 81.25 220 GLU A CA 1
ATOM 1740 C C . GLU A 1 220 ? -16.169 -11.111 36.001 1.00 81.25 220 GLU A C 1
ATOM 1742 O O . GLU A 1 220 ? -17.235 -11.673 36.233 1.00 81.25 220 GLU A O 1
ATOM 1747 N N . ALA A 1 221 ? -15.991 -9.813 36.271 1.00 73.38 221 ALA A N 1
ATOM 1748 C CA . ALA A 1 221 ? -17.028 -8.957 36.853 1.00 73.38 221 ALA A CA 1
ATOM 1749 C C . ALA A 1 221 ? -18.281 -8.813 35.963 1.00 73.38 221 ALA A C 1
ATOM 1751 O O . ALA A 1 221 ? -19.297 -8.275 36.399 1.00 73.38 221 ALA A O 1
ATOM 1752 N N . LYS A 1 222 ? -18.213 -9.272 34.706 1.00 67.25 222 LYS A N 1
ATOM 1753 C CA . LYS A 1 222 ? -19.326 -9.265 33.747 1.00 67.25 222 LYS A CA 1
ATOM 1754 C C . LYS A 1 222 ? -20.077 -10.591 33.676 1.00 67.25 222 LYS A C 1
ATOM 1756 O O . LYS A 1 222 ? -21.098 -10.661 32.993 1.00 67.25 222 LYS A O 1
ATOM 1761 N N . GLU A 1 223 ? -19.562 -11.646 34.297 1.00 72.94 223 GLU A N 1
ATOM 1762 C CA . GLU A 1 223 ? -20.171 -12.965 34.193 1.00 72.94 223 GLU A CA 1
ATOM 1763 C C . GLU A 1 223 ? -21.428 -13.037 35.061 1.00 72.94 223 GLU A C 1
ATOM 1765 O O . GLU A 1 223 ? -21.411 -12.755 36.261 1.00 72.94 223 GLU A O 1
ATOM 1770 N N . PHE A 1 224 ? -22.543 -13.411 34.431 1.00 72.12 224 PHE A N 1
ATOM 1771 C CA . PHE A 1 224 ? -23.783 -13.693 35.136 1.00 72.12 224 PHE A CA 1
ATOM 1772 C C . PHE A 1 224 ? -23.577 -14.936 35.999 1.00 72.12 224 PHE A C 1
ATOM 1774 O O . PHE A 1 224 ? -23.504 -16.056 35.491 1.00 72.12 224 PHE A O 1
ATOM 1781 N N . LYS A 1 225 ? -23.486 -14.741 37.313 1.00 66.38 225 LYS A N 1
ATOM 1782 C CA . LYS A 1 225 ? -23.597 -15.840 38.267 1.00 66.38 225 LYS A CA 1
ATOM 1783 C C . LYS A 1 225 ? -25.085 -16.088 38.456 1.00 66.38 225 LYS A C 1
ATOM 1785 O O . LYS A 1 225 ? -25.749 -15.318 39.144 1.00 66.38 225 LYS A O 1
ATOM 1790 N N . GLY A 1 226 ? -25.609 -17.091 37.753 1.00 63.69 226 GLY A N 1
ATOM 1791 C CA . GLY A 1 226 ? -27.006 -17.490 37.893 1.00 63.69 226 GLY A CA 1
ATOM 1792 C C . GLY A 1 226 ? -27.370 -17.815 39.345 1.00 63.69 226 GLY A C 1
ATOM 1793 O O . GLY A 1 226 ? -26.472 -18.026 40.163 1.00 63.69 226 GLY A O 1
ATOM 1794 N N . PRO A 1 227 ? -28.669 -17.811 39.685 1.00 68.00 227 PRO A N 1
ATOM 1795 C CA . PRO A 1 227 ? -29.110 -18.223 41.009 1.00 68.00 227 PRO A CA 1
ATOM 1796 C C . PRO A 1 227 ? -28.732 -19.694 41.236 1.00 68.00 227 PRO A C 1
ATOM 1798 O O . PRO A 1 227 ? -29.107 -20.544 40.426 1.00 68.00 227 PRO A O 1
ATOM 1801 N N . ASP A 1 228 ? -27.968 -19.947 42.303 1.00 58.28 228 ASP A N 1
ATOM 1802 C CA . ASP A 1 228 ? -27.751 -21.285 42.875 1.00 58.28 228 ASP A CA 1
ATOM 1803 C C . ASP A 1 228 ? -29.053 -21.841 43.478 1.00 58.28 228 ASP A C 1
ATOM 1805 O O . ASP A 1 228 ? -29.810 -21.044 44.089 1.00 58.28 228 ASP A O 1
#

Organism: Brassicogethes aeneus (NCBI:txid1431903)

Radius of gyration: 40.54 Å; chains: 1; bounding box: 73×58×104 Å